Protein AF-A0A0M9EAW8-F1 (afdb_monomer)

Nearest PDB structures (foldseek):
  5t9t-assembly1_B  TM=3.823E-01  e=5.364E-08  Mus musculus
  5erp-assembly1_A  TM=3.353E-01  e=6.288E-08  Homo sapiens
  7a7d-assembly1_d  TM=3.728E-01  e=2.364E-07  Homo sapiens
  5szn-assembly1_A  TM=3.852E-01  e=3.004E-06  Mus musculus
  3pxj-assembly4_D  TM=3.719E-01  e=3.256E-05  Drosophila melanogaster

Foldseek 3Di:
DDKDKDKPDCQQWNPVQWDWDDDPNDIDIDTDTDPQDWAKMKMKMWDADPVRDIDIDIDMDGGDGDFDAKDKAAFEAEEDAAPDKDDWGKIAIDGSPADQPRKDKAKDKPDCQQWPRVQWDWDGDPRMITIMGHTDHQDWDKIKMKMWIAGPVGHIDIDIHMYGYDYDFDWKDKDDFDDFDDDAQDKGDWGKMFIDGSPAQDKDKAKDKPDCQQFNRVQWDWDDDGGIITIMTGTDHPDDDDIDMDMDMGGPVD

Mean predicted aligned error: 8.06 Å

Sequence (254 aa):
LSIAITTSDASLISVGNITYTCSANTIYLSLTPSSNQSGYLSITVSVTDTGEQTSETSFGITVNSINDLPQIGSISNQTIDEDTVSDAINFTVTDVETAGCSHGVTFASSDITLIPVESISYTCSSGIFYLSFTPSLNQSGITTITVTVSDDGLLTATSSFTLTITDTPDAPVISSIENQSTLVNTTTSAINLTVTDVDADDLTLTAFSSDTDIVAIENISFSGTTANRTLTITPSTSVIGSLSITVIVSDSSG

Structure (mmCIF, N/CA/C/O backbone):
data_AF-A0A0M9EAW8-F1
#
_entry.id   AF-A0A0M9EAW8-F1
#
loop_
_atom_site.group_PDB
_atom_site.id
_atom_site.type_symbol
_atom_site.label_atom_id
_atom_site.label_alt_id
_atom_site.label_comp_id
_atom_site.label_asym_id
_atom_site.label_entity_id
_atom_site.label_seq_id
_atom_site.pdbx_PDB_ins_code
_atom_site.Cartn_x
_atom_site.Cartn_y
_atom_site.Cartn_z
_atom_site.occupancy
_atom_site.B_iso_or_equiv
_atom_site.auth_seq_id
_atom_site.auth_comp_id
_atom_site.auth_asym_id
_atom_site.auth_atom_id
_atom_site.pdbx_PDB_model_num
ATOM 1 N N . LEU A 1 1 ? -43.697 -5.318 55.845 1.00 83.56 1 LEU A N 1
ATOM 2 C CA . LEU A 1 1 ? -43.057 -4.424 54.865 1.00 83.56 1 LEU A CA 1
ATOM 3 C C . LEU A 1 1 ? -42.708 -5.255 53.648 1.00 83.56 1 LEU A C 1
ATOM 5 O O . LEU A 1 1 ? -41.966 -6.219 53.802 1.00 83.56 1 LEU A O 1
ATOM 9 N N . SER A 1 2 ? -43.271 -4.935 52.491 1.00 90.19 2 SER A N 1
ATOM 10 C CA . SER A 1 2 ? -42.768 -5.433 51.207 1.00 90.19 2 SER A CA 1
ATOM 11 C C . SER A 1 2 ? -41.879 -4.369 50.572 1.00 90.19 2 SER A C 1
ATOM 13 O O . SER A 1 2 ? -42.116 -3.177 50.759 1.00 90.19 2 SER A O 1
ATOM 15 N N . ILE A 1 3 ? -40.848 -4.809 49.853 1.00 93.31 3 ILE A N 1
ATOM 16 C CA . ILE A 1 3 ? -39.943 -3.943 49.095 1.00 93.31 3 ILE A CA 1
ATOM 17 C C . ILE A 1 3 ? -40.123 -4.292 47.621 1.00 93.31 3 ILE A C 1
ATOM 19 O O . ILE A 1 3 ? -40.069 -5.467 47.259 1.00 93.31 3 ILE A O 1
ATOM 23 N N . ALA A 1 4 ? -40.330 -3.279 46.790 1.00 94.81 4 ALA A N 1
ATOM 24 C CA . ALA A 1 4 ? -40.323 -3.395 45.340 1.00 94.81 4 ALA A CA 1
ATOM 25 C C . ALA A 1 4 ? -39.223 -2.492 44.778 1.00 94.81 4 ALA A C 1
ATOM 27 O O . ALA A 1 4 ? -39.075 -1.349 45.212 1.00 94.81 4 ALA A O 1
ATOM 28 N N . ILE A 1 5 ? -38.442 -3.010 43.830 1.00 96.62 5 ILE A N 1
ATOM 29 C CA . ILE A 1 5 ? -37.382 -2.255 43.162 1.00 96.62 5 ILE A CA 1
ATOM 30 C C . ILE A 1 5 ? -37.612 -2.326 41.661 1.00 96.62 5 ILE A C 1
ATOM 32 O O . ILE A 1 5 ? -37.794 -3.411 41.106 1.00 96.62 5 ILE A O 1
ATOM 36 N N . THR A 1 6 ? -37.589 -1.170 41.009 1.00 96.75 6 THR A N 1
ATOM 37 C CA . THR A 1 6 ? -37.706 -1.052 39.556 1.00 96.75 6 THR A CA 1
ATOM 38 C C . THR A 1 6 ? -36.534 -0.266 38.988 1.00 96.75 6 THR A C 1
ATOM 40 O O . THR A 1 6 ? -35.933 0.567 39.663 1.00 96.75 6 THR A O 1
ATOM 43 N N . THR A 1 7 ? -36.235 -0.523 37.722 1.00 98.00 7 THR A N 1
ATOM 44 C CA . THR A 1 7 ? -35.208 0.160 36.930 1.00 98.00 7 THR A CA 1
ATOM 45 C C . THR A 1 7 ? -35.882 0.874 35.763 1.00 98.00 7 THR A C 1
ATOM 47 O O . THR A 1 7 ? -36.835 0.337 35.192 1.00 98.00 7 THR A O 1
ATOM 50 N N . SER A 1 8 ? -35.407 2.064 35.396 1.00 97.94 8 SER A N 1
ATOM 51 C CA . SER A 1 8 ? -35.859 2.736 34.169 1.00 97.94 8 SER A CA 1
ATOM 52 C C . SER A 1 8 ? -35.266 2.127 32.898 1.00 97.94 8 SER A C 1
ATOM 54 O O . SER A 1 8 ? -35.797 2.368 31.819 1.00 97.94 8 SER A O 1
ATOM 56 N N . ASP A 1 9 ? -34.182 1.354 33.016 1.00 97.44 9 ASP A N 1
ATOM 57 C CA . ASP A 1 9 ? -33.532 0.674 31.897 1.00 97.44 9 ASP A CA 1
ATOM 58 C C . ASP A 1 9 ? -33.063 -0.725 32.317 1.00 97.44 9 ASP A C 1
ATOM 60 O O . ASP A 1 9 ? -32.033 -0.910 32.973 1.00 97.44 9 ASP A O 1
ATOM 64 N N . ALA A 1 10 ? -33.855 -1.728 31.937 1.00 96.12 10 ALA A N 1
ATOM 65 C CA . ALA A 1 10 ? -33.561 -3.124 32.228 1.00 96.12 10 ALA A CA 1
ATOM 66 C C . ALA A 1 10 ? -32.460 -3.714 31.332 1.00 96.12 10 ALA A C 1
ATOM 68 O O . ALA A 1 10 ? -31.963 -4.796 31.649 1.00 96.12 10 ALA A O 1
ATOM 69 N N . SER A 1 11 ? -32.083 -3.036 30.240 1.00 94.94 11 SER A N 1
ATOM 70 C CA . SER A 1 11 ? -30.949 -3.452 29.410 1.00 94.94 11 SER A CA 1
ATOM 71 C C . SER A 1 11 ? -29.625 -3.141 30.111 1.00 94.94 11 SER A C 1
ATOM 73 O O . SER A 1 11 ? -28.750 -4.005 30.140 1.00 94.94 11 SER A O 1
ATOM 75 N N . LEU A 1 12 ? -29.530 -1.994 30.797 1.00 95.25 12 LEU A N 1
ATOM 76 C CA . LEU A 1 12 ? -28.342 -1.580 31.547 1.00 95.25 12 LEU A CA 1
ATOM 77 C C . LEU A 1 12 ? -28.227 -2.281 32.914 1.00 95.25 12 LEU A C 1
ATOM 79 O O . LEU A 1 12 ? -27.198 -2.887 33.202 1.00 95.25 12 LEU A O 1
ATOM 83 N N . ILE A 1 13 ? -29.277 -2.263 33.745 1.00 97.06 13 ILE A N 1
ATOM 84 C CA . ILE A 1 13 ? -29.367 -3.077 34.975 1.00 97.06 13 ILE A CA 1
ATOM 85 C C . ILE A 1 13 ? -30.755 -3.702 35.026 1.00 97.06 13 ILE A C 1
ATOM 87 O O . ILE A 1 13 ? -31.733 -3.020 35.326 1.00 97.06 13 ILE A O 1
ATOM 91 N N . SER A 1 14 ? -30.852 -5.007 34.773 1.00 96.62 14 SER A N 1
ATOM 92 C CA . SER A 1 14 ? -32.117 -5.732 34.923 1.00 96.62 14 SER A CA 1
ATOM 93 C C . SER A 1 14 ? -32.530 -5.834 36.396 1.00 96.62 14 SER A C 1
ATOM 95 O O . SER A 1 14 ? -31.679 -5.889 37.282 1.00 96.62 14 SER A O 1
ATOM 97 N N . VAL A 1 15 ? -33.835 -5.937 36.679 1.00 95.25 15 VAL A N 1
ATOM 98 C CA . VAL A 1 15 ? -34.338 -6.109 38.061 1.00 95.25 15 VAL A CA 1
ATOM 99 C C . VAL A 1 15 ? -33.743 -7.356 38.734 1.00 95.25 15 VAL A C 1
ATOM 101 O O . VAL A 1 15 ? -33.486 -7.338 39.933 1.00 95.25 15 VAL A O 1
ATOM 104 N N . GLY A 1 16 ? -33.457 -8.418 37.971 1.00 94.69 16 GLY A N 1
ATOM 105 C CA . GLY A 1 16 ? -32.820 -9.636 38.485 1.00 94.69 16 GLY A CA 1
ATOM 106 C C . GLY A 1 16 ? -31.362 -9.451 38.921 1.00 94.69 16 GLY A C 1
ATOM 107 O O . GLY A 1 16 ? -30.874 -10.219 39.746 1.00 94.69 16 GLY A O 1
ATOM 108 N N . ASN A 1 17 ? -30.686 -8.410 38.427 1.00 96.19 17 ASN A N 1
ATOM 109 C CA . ASN A 1 17 ? -29.325 -8.052 38.832 1.00 96.19 17 ASN A CA 1
ATOM 110 C C . ASN A 1 17 ? -29.290 -7.098 40.036 1.00 96.19 17 ASN A C 1
ATOM 112 O O . ASN A 1 17 ? -28.219 -6.611 40.414 1.00 96.19 17 ASN A O 1
ATOM 116 N N . ILE A 1 18 ? -30.454 -6.809 40.622 1.00 96.81 18 ILE A N 1
ATOM 117 C CA . ILE A 1 18 ? -30.583 -6.010 41.832 1.00 96.81 18 ILE A CA 1
ATOM 118 C C . ILE A 1 18 ? -30.864 -6.953 42.991 1.00 96.81 18 ILE A C 1
ATOM 120 O O . ILE A 1 18 ? -31.908 -7.600 43.056 1.00 96.81 18 ILE A O 1
ATOM 124 N N . THR A 1 19 ? -29.941 -7.004 43.942 1.00 95.81 19 THR A N 1
ATOM 125 C CA . THR A 1 19 ? -30.146 -7.716 45.204 1.00 95.81 19 THR A CA 1
ATOM 126 C C . THR A 1 19 ? -30.184 -6.722 46.350 1.00 95.81 19 THR A C 1
ATOM 128 O O . THR A 1 19 ? -29.608 -5.633 46.274 1.00 95.81 19 THR A O 1
ATOM 131 N N . TYR A 1 20 ? -30.889 -7.078 47.420 1.00 95.19 20 TYR A N 1
ATOM 132 C CA . TYR A 1 20 ? -30.949 -6.240 48.603 1.00 95.19 20 TYR A CA 1
ATOM 133 C C . TYR A 1 20 ? -30.918 -7.055 49.890 1.00 95.19 20 TYR A C 1
ATOM 135 O O . TYR A 1 20 ? -31.372 -8.198 49.945 1.00 95.19 20 TYR A O 1
ATOM 143 N N . THR A 1 21 ? -30.399 -6.437 50.946 1.00 94.94 21 THR A N 1
ATOM 144 C CA . THR A 1 21 ? -30.497 -6.940 52.319 1.00 94.94 21 THR A CA 1
ATOM 145 C C . THR A 1 21 ? -31.006 -5.834 53.232 1.00 94.94 21 THR A C 1
ATOM 147 O O . THR A 1 21 ? -30.865 -4.648 52.932 1.00 94.94 21 THR A O 1
ATOM 150 N N . CYS A 1 22 ? -31.622 -6.213 54.348 1.00 92.44 22 CYS A N 1
ATOM 151 C CA . CYS A 1 22 ? -32.119 -5.264 55.336 1.00 92.44 22 CYS A CA 1
ATOM 152 C C . CYS A 1 22 ? -31.433 -5.517 56.675 1.00 92.44 22 CYS A C 1
ATOM 154 O O . CYS A 1 22 ? -31.455 -6.638 57.179 1.00 92.44 22 CYS A O 1
ATOM 156 N N . SER A 1 23 ? -30.853 -4.475 57.268 1.00 93.38 23 SER A N 1
ATOM 157 C CA . SER A 1 23 ? -30.281 -4.537 58.614 1.00 93.38 23 SER A CA 1
ATOM 158 C C . SER A 1 23 ? -30.491 -3.209 59.329 1.00 93.38 23 SER A C 1
ATOM 160 O O . SER A 1 23 ? -30.270 -2.155 58.741 1.00 93.38 23 SER A O 1
ATOM 162 N N . ALA A 1 24 ? -30.958 -3.260 60.582 1.00 88.62 24 ALA A N 1
ATOM 163 C CA . ALA A 1 24 ? -31.186 -2.088 61.435 1.00 88.62 24 ALA A CA 1
ATOM 164 C C . ALA A 1 24 ? -31.915 -0.922 60.722 1.00 88.62 24 ALA A C 1
ATOM 166 O O . ALA A 1 24 ? -31.434 0.207 60.708 1.00 88.62 24 ALA A O 1
ATOM 167 N N . ASN A 1 25 ? -33.071 -1.203 60.103 1.00 86.38 25 ASN A N 1
ATOM 168 C CA . ASN A 1 25 ? -33.878 -0.240 59.330 1.00 86.38 25 ASN A CA 1
ATOM 169 C C . ASN A 1 25 ? -33.176 0.383 58.102 1.00 86.38 25 ASN A C 1
ATOM 171 O O . ASN A 1 25 ? -33.662 1.370 57.559 1.00 86.38 25 ASN A O 1
ATOM 175 N N . THR A 1 26 ? -32.066 -0.197 57.638 1.00 90.56 26 THR A N 1
ATOM 176 C CA . THR A 1 26 ? -31.338 0.223 56.431 1.00 90.56 26 THR A CA 1
ATOM 177 C C . THR A 1 26 ? -31.472 -0.840 55.344 1.00 90.56 26 THR A C 1
ATOM 179 O O . THR A 1 26 ? -31.338 -2.034 55.625 1.00 90.56 26 THR A O 1
ATOM 182 N N . ILE A 1 27 ? -31.731 -0.414 54.104 1.00 91.75 27 ILE A N 1
ATOM 183 C CA . ILE A 1 27 ? -31.709 -1.275 52.915 1.00 91.75 27 ILE A CA 1
ATOM 184 C C . ILE A 1 27 ? -30.338 -1.123 52.253 1.00 91.75 27 ILE A C 1
ATOM 186 O O . ILE A 1 27 ? -29.953 -0.021 51.873 1.00 91.75 27 ILE A O 1
ATOM 190 N N . TYR A 1 28 ? -29.615 -2.228 52.100 1.00 93.81 28 TYR A N 1
ATOM 191 C CA . TYR A 1 28 ? -28.362 -2.287 51.351 1.00 93.81 28 TYR A CA 1
ATOM 192 C C . TYR A 1 28 ? -28.650 -2.870 49.977 1.00 93.81 28 TYR A C 1
ATOM 194 O O . TYR A 1 28 ? -29.140 -3.995 49.892 1.00 93.81 28 TYR A O 1
ATOM 202 N N . LEU A 1 29 ? -28.346 -2.116 48.923 1.00 95.19 29 LEU A N 1
ATOM 203 C CA . LEU A 1 29 ? -28.508 -2.544 47.537 1.00 95.19 29 LEU A CA 1
ATOM 204 C C . LEU A 1 29 ? -27.167 -3.011 46.972 1.00 95.19 29 LEU A C 1
ATOM 206 O O . LEU A 1 29 ? -26.141 -2.366 47.184 1.00 95.19 29 LEU A O 1
ATOM 210 N N . SER A 1 30 ? -27.189 -4.100 46.216 1.00 95.81 30 SER A N 1
ATOM 211 C CA . SER A 1 30 ? -26.096 -4.512 45.340 1.00 95.81 30 SER A CA 1
ATOM 212 C C . SER A 1 30 ? -26.639 -4.615 43.919 1.00 95.81 30 SER A C 1
ATOM 214 O O . SER A 1 30 ? -27.680 -5.225 43.677 1.00 95.81 30 SER A O 1
ATOM 216 N N . LEU A 1 31 ? -25.956 -3.938 43.000 1.00 96.06 31 LEU A N 1
ATOM 217 C CA . LEU A 1 31 ? -26.413 -3.648 41.648 1.00 96.06 31 LEU A CA 1
ATOM 218 C C . LEU A 1 31 ? -25.319 -4.098 40.683 1.00 96.06 31 LEU A C 1
ATOM 220 O O . LEU A 1 31 ? -24.181 -3.648 40.810 1.00 96.06 31 LEU A O 1
ATOM 224 N N . THR A 1 32 ? -25.653 -4.975 39.738 1.00 95.31 32 THR A N 1
ATOM 225 C CA . THR A 1 32 ? -24.694 -5.470 38.736 1.00 95.31 32 THR A CA 1
ATOM 226 C C . THR A 1 32 ? -25.144 -5.057 37.331 1.00 95.31 32 THR A C 1
ATOM 228 O O . THR A 1 32 ? -26.173 -5.552 36.861 1.00 95.31 32 THR A O 1
ATOM 231 N N . PRO A 1 33 ? -24.418 -4.155 36.643 1.00 94.19 33 PRO A N 1
ATOM 232 C CA . PRO A 1 33 ? -24.670 -3.856 35.236 1.00 94.19 33 PRO A CA 1
ATOM 233 C C . PRO A 1 33 ? -24.621 -5.101 34.356 1.00 94.19 33 PRO A C 1
ATOM 235 O O . PRO A 1 33 ? -23.858 -6.034 34.609 1.00 94.19 33 PRO A O 1
ATOM 238 N N . SER A 1 34 ? -25.452 -5.115 33.321 1.00 92.19 34 SER A N 1
ATOM 239 C CA . SER A 1 34 ? -25.346 -6.076 32.228 1.00 92.19 34 SER A CA 1
ATOM 240 C C . SER A 1 34 ? -23.998 -5.911 31.515 1.00 92.19 34 SER A C 1
ATOM 242 O O . SER A 1 34 ? -23.445 -4.814 31.457 1.00 92.19 34 SER A O 1
ATOM 244 N N . SER A 1 35 ? -23.463 -7.002 30.960 1.00 87.94 35 SER A N 1
ATOM 245 C CA . SER A 1 35 ? -22.179 -6.973 30.246 1.00 87.94 35 SER A CA 1
ATOM 246 C C . SER A 1 35 ? -22.212 -5.998 29.068 1.00 87.94 35 SER A C 1
ATOM 248 O O . SER A 1 35 ? -23.180 -6.000 28.308 1.00 87.94 35 SER A O 1
ATOM 250 N N . ASN A 1 36 ? -21.135 -5.227 28.898 1.00 80.69 36 ASN A N 1
ATOM 251 C CA . ASN A 1 36 ? -20.928 -4.270 27.801 1.00 80.69 36 ASN A CA 1
ATOM 252 C C . ASN A 1 36 ? -22.064 -3.244 27.671 1.00 80.69 36 ASN A C 1
ATOM 254 O O . ASN A 1 36 ? -22.449 -2.855 26.572 1.00 80.69 36 ASN A O 1
ATOM 258 N N . GLN A 1 37 ? -22.639 -2.838 28.802 1.00 88.44 37 GLN A N 1
ATOM 259 C CA . GLN A 1 37 ? -23.637 -1.781 28.852 1.00 88.44 37 GLN A CA 1
ATOM 260 C C . GLN A 1 37 ? -23.087 -0.601 29.646 1.00 88.44 37 GLN A C 1
ATOM 262 O O . GLN A 1 37 ? -22.516 -0.760 30.725 1.00 88.44 37 GLN A O 1
ATOM 267 N N . SER A 1 38 ? -23.284 0.594 29.105 1.00 92.00 38 SER A N 1
ATOM 268 C CA . SER A 1 38 ? -22.951 1.864 29.741 1.00 92.00 38 SER A CA 1
ATOM 269 C C . SER A 1 38 ? -24.095 2.850 29.526 1.00 92.00 38 SER A C 1
ATOM 271 O O . SER A 1 38 ? -24.942 2.657 28.654 1.00 92.00 38 SER A O 1
ATOM 273 N N . GLY A 1 39 ? -24.163 3.888 30.351 1.00 93.69 39 GLY A N 1
ATOM 274 C CA . GLY A 1 39 ? -25.207 4.900 30.265 1.00 93.69 39 GLY A CA 1
ATOM 275 C C . GLY A 1 39 ? -25.748 5.310 31.624 1.00 93.69 39 GLY A C 1
ATOM 276 O O . GLY A 1 39 ? -25.143 5.064 32.668 1.00 93.69 39 GLY A O 1
ATOM 277 N N . TYR A 1 40 ? -26.900 5.968 31.603 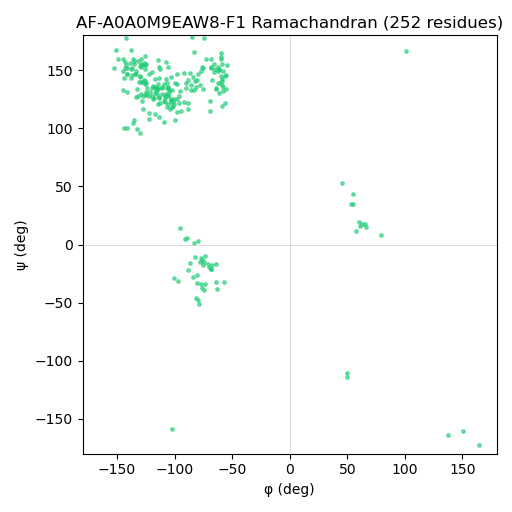1.00 96.31 40 TYR A N 1
ATOM 278 C CA . TYR A 1 40 ? -27.571 6.462 32.796 1.00 96.31 40 TYR A CA 1
ATOM 279 C C . TYR A 1 40 ? -28.919 5.770 32.978 1.00 96.31 40 TYR A C 1
ATOM 281 O O . TYR A 1 40 ? -29.702 5.674 32.035 1.00 96.31 40 TYR A O 1
ATOM 289 N N . LEU A 1 41 ? -29.222 5.361 34.207 1.00 97.62 41 LEU A N 1
ATOM 290 C CA . LEU A 1 41 ? -30.547 4.883 34.592 1.00 97.62 41 LEU A CA 1
ATOM 291 C C . LEU A 1 41 ? -30.954 5.426 35.956 1.00 97.62 41 LEU A C 1
ATOM 293 O O . LEU A 1 41 ? -30.136 5.934 36.722 1.00 97.62 41 LEU A O 1
ATOM 297 N N . SER A 1 42 ? -32.231 5.267 36.280 1.00 97.81 42 SER A N 1
ATOM 298 C CA . SER A 1 42 ? -32.766 5.508 37.616 1.00 97.81 42 SER A CA 1
ATOM 299 C C . SER A 1 42 ? -33.265 4.206 38.241 1.00 97.81 42 SER A C 1
ATOM 301 O O . SER A 1 42 ? -33.888 3.380 37.568 1.00 97.81 42 SER A O 1
ATOM 303 N N . ILE A 1 43 ? -32.977 4.029 39.531 1.00 98.00 43 ILE A N 1
ATOM 304 C CA . ILE A 1 43 ? -33.531 2.957 40.362 1.00 98.00 43 ILE A CA 1
ATOM 305 C C . ILE A 1 43 ? -34.569 3.567 41.291 1.00 98.00 43 ILE A C 1
ATOM 307 O O . ILE A 1 43 ? -34.257 4.517 42.011 1.00 98.00 43 ILE A O 1
ATOM 311 N N . THR A 1 44 ? -35.771 2.992 41.306 1.00 97.75 44 THR A N 1
ATOM 312 C CA . THR A 1 44 ? -36.840 3.351 42.245 1.00 97.75 44 THR A CA 1
ATOM 313 C C . THR A 1 44 ? -37.009 2.233 43.260 1.00 97.75 44 THR A C 1
ATOM 315 O O . THR A 1 44 ? -37.168 1.070 42.889 1.00 97.75 44 THR A O 1
ATOM 318 N N . VAL A 1 45 ? -36.986 2.586 44.543 1.00 96.75 45 VAL A N 1
ATOM 319 C CA . VAL A 1 45 ? -37.238 1.676 45.663 1.00 96.75 45 VAL A CA 1
ATOM 320 C C . VAL A 1 45 ? -38.537 2.101 46.330 1.00 96.75 45 VAL A C 1
ATOM 322 O O . VAL A 1 45 ? -38.640 3.232 46.803 1.00 96.75 45 VAL A O 1
ATOM 325 N N . SER A 1 46 ? -39.508 1.194 46.387 1.00 95.50 46 SER A N 1
ATOM 326 C CA . SER A 1 46 ? -40.794 1.387 47.054 1.00 95.50 46 SER A CA 1
ATOM 327 C C . SER A 1 46 ? -40.917 0.438 48.244 1.00 95.50 46 SER A C 1
ATOM 329 O O . SER A 1 46 ? -40.599 -0.751 48.145 1.00 95.50 46 SER A O 1
ATOM 331 N N . VAL A 1 47 ? -41.359 0.967 49.382 1.00 94.31 47 VAL A N 1
ATOM 332 C CA . VAL A 1 47 ? -41.644 0.208 50.601 1.00 94.31 47 VAL A CA 1
ATOM 333 C C . VAL A 1 47 ? -43.125 0.318 50.932 1.00 94.31 47 VAL A C 1
ATOM 335 O O . VAL A 1 47 ? -43.666 1.420 50.985 1.00 94.31 47 VAL A O 1
ATOM 338 N N . THR A 1 48 ? -43.780 -0.816 51.179 1.00 95.25 48 THR A N 1
ATOM 339 C CA . THR A 1 48 ? -45.207 -0.874 51.530 1.00 95.25 48 THR A CA 1
ATOM 340 C C . THR A 1 48 ? -45.382 -1.469 52.916 1.00 95.25 48 THR A C 1
ATOM 342 O O . THR A 1 48 ? -44.863 -2.557 53.200 1.00 95.25 48 THR A O 1
ATOM 345 N N . ASP A 1 49 ? -46.081 -0.764 53.803 1.00 93.69 49 ASP A N 1
ATOM 346 C CA . ASP A 1 49 ? -46.393 -1.262 55.142 1.00 93.69 49 ASP A CA 1
ATOM 347 C C . ASP A 1 49 ? -47.501 -2.340 55.123 1.00 93.69 49 ASP A C 1
ATOM 349 O O . ASP A 1 49 ? -48.027 -2.720 54.079 1.00 93.69 49 ASP A O 1
ATOM 353 N N . THR A 1 50 ? -47.834 -2.904 56.287 1.00 92.44 50 THR A N 1
ATOM 354 C CA . THR A 1 50 ? -48.903 -3.919 56.395 1.00 92.44 50 THR A CA 1
ATOM 355 C C . THR A 1 50 ? -50.312 -3.339 56.257 1.00 92.44 50 THR A C 1
ATOM 357 O O . THR A 1 50 ? -51.266 -4.106 56.191 1.00 92.44 50 THR A O 1
ATOM 360 N N . GLY A 1 51 ? -50.446 -2.011 56.271 1.00 93.56 51 GLY A N 1
ATOM 361 C CA . GLY A 1 51 ? -51.680 -1.281 55.995 1.00 93.56 51 GLY A CA 1
ATOM 362 C C . GLY A 1 51 ? -51.780 -0.814 54.541 1.00 93.56 51 GLY A C 1
ATOM 363 O O . GLY A 1 51 ? -52.621 0.030 54.254 1.00 93.56 51 GLY A O 1
ATOM 364 N N . GLU A 1 52 ? -50.931 -1.343 53.653 1.00 90.88 52 GLU A N 1
ATOM 365 C CA . GLU A 1 52 ? -50.891 -1.047 52.215 1.00 90.88 52 GLU A CA 1
ATOM 366 C C . GLU A 1 52 ? -50.494 0.398 51.858 1.00 90.88 52 GLU A C 1
ATOM 368 O O . GLU A 1 52 ? -50.681 0.835 50.723 1.00 90.88 52 GLU A O 1
ATOM 373 N N . GLN A 1 53 ? -49.883 1.147 52.782 1.00 95.38 53 GLN A N 1
ATOM 374 C CA . GLN A 1 53 ? -49.341 2.474 52.480 1.00 95.38 53 GLN A CA 1
ATOM 375 C C . GLN A 1 53 ? -47.926 2.364 51.918 1.00 95.38 53 GLN A C 1
ATOM 377 O O . GLN A 1 53 ? -47.071 1.676 52.481 1.00 95.38 53 GLN A O 1
ATOM 382 N N . THR A 1 54 ? -47.671 3.075 50.822 1.00 95.31 54 THR A N 1
ATOM 383 C CA . THR A 1 54 ? -46.398 3.057 50.093 1.00 95.31 54 THR A CA 1
ATOM 384 C C . THR A 1 54 ? -45.607 4.344 50.297 1.00 95.31 54 THR A C 1
ATOM 386 O O . THR A 1 54 ? -46.171 5.437 50.270 1.00 95.31 54 THR A O 1
ATOM 389 N N . SER A 1 55 ? -44.289 4.222 50.407 1.00 96.00 55 SER A N 1
ATOM 390 C CA . SER A 1 55 ? -43.342 5.330 50.259 1.00 96.00 55 SER A CA 1
ATOM 391 C C . SER A 1 55 ? -42.259 4.921 49.271 1.00 96.00 55 SER A C 1
ATOM 393 O O . SER A 1 55 ? -41.814 3.773 49.296 1.00 96.00 55 SER A O 1
ATOM 395 N N . GLU A 1 56 ? -41.832 5.834 48.406 1.00 96.50 56 GLU A N 1
ATOM 396 C CA . GLU A 1 56 ? -40.837 5.546 47.376 1.00 96.50 56 GLU A CA 1
ATOM 397 C C . GLU A 1 56 ? -39.767 6.629 47.273 1.00 96.50 56 GLU A C 1
ATOM 399 O O . GLU A 1 56 ? -39.968 7.790 47.636 1.00 96.50 56 GLU A O 1
ATOM 404 N N . THR A 1 57 ? -38.602 6.230 46.776 1.00 96.88 57 THR A N 1
ATOM 405 C CA . THR A 1 57 ? -37.507 7.133 46.430 1.00 96.88 57 THR A CA 1
ATOM 406 C C . THR A 1 57 ? -36.808 6.635 45.174 1.00 96.88 57 THR A C 1
ATOM 408 O O . THR A 1 57 ? -36.792 5.432 44.904 1.00 96.88 57 THR A O 1
ATOM 411 N N . SER A 1 58 ? -36.215 7.553 44.417 1.00 97.12 58 SER A N 1
ATOM 412 C CA . SER A 1 58 ? -35.454 7.235 43.214 1.00 97.12 58 SER A CA 1
ATOM 413 C C . SER A 1 58 ? -34.094 7.914 43.228 1.00 97.12 58 SER A C 1
ATOM 415 O O . SER A 1 58 ? -33.977 9.065 43.652 1.00 97.12 58 SER A O 1
ATOM 417 N N . PHE A 1 59 ? -33.082 7.235 42.702 1.00 97.25 59 PHE A N 1
ATOM 418 C CA . PHE A 1 59 ? -31.743 7.790 42.524 1.00 97.25 59 PHE A CA 1
ATOM 419 C C . PHE A 1 59 ? -31.163 7.383 41.166 1.00 97.25 59 PHE A C 1
ATOM 421 O O . PHE A 1 59 ? -31.516 6.343 40.609 1.00 97.25 59 PHE A O 1
ATOM 428 N N . GLY A 1 60 ? -30.292 8.236 40.626 1.00 97.00 60 GLY A N 1
ATOM 429 C CA . GLY A 1 60 ? -29.618 8.009 39.351 1.00 97.00 60 GLY A CA 1
ATOM 430 C C . GLY A 1 60 ? -28.337 7.193 39.504 1.00 97.00 60 GLY A C 1
ATOM 431 O O . GLY A 1 60 ? -27.625 7.331 40.499 1.00 97.00 60 GLY A O 1
ATOM 432 N N . ILE A 1 61 ? -28.029 6.388 38.494 1.00 96.44 61 ILE A N 1
ATOM 433 C CA . ILE A 1 61 ? -26.789 5.628 38.356 1.00 96.44 61 ILE A CA 1
ATOM 434 C C . ILE A 1 61 ? -26.224 5.908 36.972 1.00 96.44 61 ILE A C 1
ATOM 436 O O . ILE A 1 61 ? -26.925 5.739 35.978 1.00 96.44 61 ILE A O 1
ATOM 440 N N . THR A 1 62 ? -24.945 6.273 36.920 1.00 96.00 62 THR A N 1
ATOM 441 C CA . THR A 1 62 ? -24.172 6.312 35.678 1.00 96.00 62 THR A CA 1
ATOM 442 C C . THR A 1 62 ? -23.215 5.129 35.661 1.00 96.00 62 THR A C 1
ATOM 444 O O . THR A 1 62 ? -22.378 4.992 36.554 1.00 96.00 62 THR A O 1
ATOM 447 N N . VAL A 1 63 ? -23.338 4.280 34.648 1.00 93.62 63 VAL A N 1
ATOM 448 C CA . VAL A 1 63 ? -22.379 3.226 34.320 1.00 93.62 63 VAL A CA 1
ATOM 449 C C . VAL A 1 63 ? -21.482 3.774 33.216 1.00 93.62 63 VAL A C 1
ATOM 451 O O . VAL A 1 63 ? -21.958 4.066 32.123 1.00 93.62 63 VAL A O 1
ATOM 454 N N . ASN A 1 64 ? -20.198 3.959 33.502 1.00 89.56 64 ASN A N 1
ATOM 455 C CA . ASN A 1 64 ? -19.245 4.442 32.503 1.00 89.56 64 ASN A CA 1
ATOM 456 C C . ASN A 1 64 ? -18.796 3.279 31.610 1.00 89.56 64 ASN A C 1
ATOM 458 O O . ASN A 1 64 ? -18.598 2.173 32.117 1.00 89.56 64 ASN A O 1
ATOM 462 N N . SER A 1 65 ? -18.617 3.526 30.311 1.00 88.94 65 SER A N 1
ATOM 463 C CA . SER A 1 65 ? -17.945 2.571 29.429 1.00 88.94 65 SER A CA 1
ATOM 464 C C . SER A 1 65 ? -16.462 2.470 29.787 1.00 88.94 65 SER A C 1
ATOM 466 O O . SER A 1 65 ? -15.855 3.408 30.314 1.00 88.94 65 SER A O 1
ATOM 468 N N . ILE A 1 66 ? -15.889 1.305 29.508 1.00 89.56 66 ILE A N 1
ATOM 469 C CA . ILE A 1 66 ? -14.445 1.103 29.432 1.00 89.56 66 ILE A CA 1
ATOM 470 C C . ILE A 1 66 ? -14.165 0.935 27.946 1.00 89.56 66 ILE A C 1
ATOM 472 O O . ILE A 1 66 ? -14.865 0.167 27.306 1.00 89.56 66 ILE A O 1
ATOM 476 N N . ASN A 1 67 ? -13.199 1.678 27.417 1.00 92.19 67 ASN A N 1
ATOM 477 C CA . ASN A 1 67 ? -12.848 1.587 26.008 1.00 92.19 67 ASN A CA 1
ATOM 478 C C . ASN A 1 67 ? -12.188 0.232 25.721 1.00 92.19 67 ASN A C 1
ATOM 480 O O . ASN A 1 67 ? -11.185 -0.100 26.368 1.00 92.19 67 ASN A O 1
ATOM 484 N N . ASP A 1 68 ? -12.747 -0.525 24.784 1.00 92.88 68 ASP A N 1
ATOM 485 C CA . ASP A 1 68 ? -12.191 -1.790 24.319 1.00 92.88 68 ASP A CA 1
ATOM 486 C C . ASP A 1 68 ? -11.115 -1.566 23.240 1.00 92.88 68 ASP A C 1
ATOM 488 O O . ASP A 1 68 ? -10.914 -0.460 22.757 1.00 92.88 68 ASP A O 1
ATOM 492 N N . LEU A 1 69 ? -10.327 -2.602 22.937 1.00 95.12 69 LEU A N 1
ATOM 493 C CA . LEU A 1 69 ? -9.351 -2.547 21.844 1.00 95.12 69 LEU A CA 1
ATOM 494 C C . LEU A 1 69 ? -10.053 -2.827 20.509 1.00 95.12 69 LEU A C 1
ATOM 496 O O . LEU A 1 69 ? -10.800 -3.812 20.438 1.00 95.12 69 LEU A O 1
ATOM 500 N N . PRO A 1 70 ? -9.691 -2.124 19.418 1.00 97.56 70 PRO A N 1
ATOM 5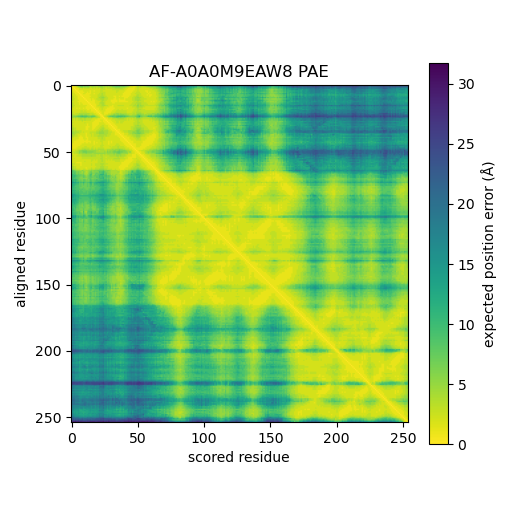01 C CA . PRO A 1 70 ? -10.154 -2.510 18.098 1.00 97.56 70 PRO A CA 1
ATOM 502 C C . PRO A 1 70 ? -9.584 -3.882 17.718 1.00 97.56 70 PRO A C 1
ATOM 504 O O . PRO A 1 70 ? -8.477 -4.262 18.104 1.00 97.56 70 PRO A O 1
ATOM 507 N N . GLN A 1 71 ? -10.315 -4.630 16.899 1.00 96.94 71 GLN A N 1
ATOM 508 C CA . GLN A 1 71 ? -9.892 -5.923 16.373 1.00 96.94 71 GLN A CA 1
ATOM 509 C C . GLN A 1 71 ? -9.813 -5.871 14.846 1.00 96.94 71 GLN A C 1
ATOM 511 O O . GLN A 1 71 ? -10.789 -5.552 14.170 1.00 96.94 71 GLN A O 1
ATOM 516 N N . ILE A 1 72 ? -8.649 -6.231 14.300 1.00 97.75 72 ILE A N 1
ATOM 517 C CA . ILE A 1 72 ? -8.396 -6.276 12.855 1.00 97.75 72 ILE A CA 1
ATOM 518 C C . ILE A 1 72 ? -8.626 -7.707 12.350 1.00 97.75 72 ILE A C 1
ATOM 520 O O . ILE A 1 72 ? -8.135 -8.673 12.939 1.00 97.75 72 ILE A O 1
ATOM 524 N N . GLY A 1 73 ? -9.378 -7.853 11.258 1.00 95.88 73 GLY A N 1
ATOM 525 C CA . GLY A 1 73 ? -9.524 -9.123 10.544 1.00 95.88 73 GLY A CA 1
ATOM 526 C C . GLY A 1 73 ? -8.208 -9.572 9.897 1.00 95.88 73 GLY A C 1
ATOM 527 O O . GLY A 1 73 ? -7.341 -8.759 9.594 1.00 95.88 73 GLY A O 1
ATOM 528 N N . SER A 1 74 ? -8.041 -10.873 9.656 1.00 92.00 74 SER A N 1
ATOM 529 C CA . SER A 1 74 ? -6.821 -11.388 9.024 1.00 92.00 74 SER A CA 1
ATOM 530 C C . SER A 1 74 ? -6.626 -10.816 7.619 1.00 92.00 74 SER A C 1
ATOM 532 O O . SER A 1 74 ? -7.531 -10.912 6.789 1.00 92.00 74 SER A O 1
ATOM 534 N N . ILE A 1 75 ? -5.426 -10.313 7.335 1.00 96.62 75 ILE A N 1
ATOM 535 C CA . ILE A 1 75 ? -5.017 -9.863 6.001 1.00 96.62 75 ILE A CA 1
ATOM 536 C C . ILE A 1 75 ? -4.113 -10.941 5.407 1.00 96.62 75 ILE A C 1
ATOM 538 O O . ILE A 1 75 ? -3.120 -11.327 6.019 1.00 96.62 75 ILE A O 1
ATOM 542 N N . SER A 1 76 ? -4.482 -11.475 4.243 1.00 96.62 76 SER A N 1
ATOM 543 C CA . SER A 1 76 ? -3.674 -12.504 3.577 1.00 96.62 76 SER A CA 1
ATOM 544 C C . SER A 1 76 ? -2.441 -11.890 2.924 1.00 96.62 76 SER A C 1
ATOM 546 O O . SER A 1 76 ? -2.484 -10.740 2.488 1.00 96.62 76 SER A O 1
ATOM 548 N N . ASN A 1 77 ? -1.375 -12.680 2.796 1.00 97.88 77 ASN A N 1
ATOM 549 C CA . ASN A 1 77 ? -0.209 -12.298 2.000 1.00 97.88 77 ASN A CA 1
ATOM 550 C C . ASN A 1 77 ? -0.607 -12.017 0.547 1.00 97.88 77 ASN A C 1
ATOM 552 O O . ASN A 1 77 ? -1.550 -12.621 0.033 1.00 97.88 77 ASN A O 1
ATOM 556 N N . GLN A 1 78 ? 0.126 -11.111 -0.092 1.00 97.75 78 GLN A N 1
ATOM 557 C CA . GLN A 1 78 ? -0.176 -10.595 -1.424 1.00 97.75 78 GLN A CA 1
ATOM 558 C C . GLN A 1 78 ? 1.025 -10.759 -2.353 1.00 97.75 78 GLN A C 1
ATOM 560 O O . GLN A 1 78 ? 2.176 -10.720 -1.910 1.00 97.75 78 GLN A O 1
ATOM 565 N N . THR A 1 79 ? 0.744 -10.911 -3.642 1.00 97.31 79 THR A N 1
ATOM 566 C CA . THR A 1 79 ? 1.744 -10.890 -4.709 1.00 97.31 79 THR A CA 1
ATOM 567 C C . THR A 1 79 ? 1.229 -9.992 -5.819 1.00 97.31 79 THR A C 1
ATOM 569 O O . THR A 1 79 ? 0.090 -10.174 -6.247 1.00 97.31 79 THR A O 1
ATOM 572 N N . ILE A 1 80 ? 2.039 -9.022 -6.235 1.00 96.62 80 ILE A N 1
ATOM 573 C CA . ILE A 1 80 ? 1.752 -8.129 -7.360 1.00 96.62 80 ILE A CA 1
ATOM 574 C C . ILE A 1 80 ? 3.001 -7.998 -8.224 1.00 96.62 80 ILE A C 1
ATOM 576 O O . ILE A 1 80 ? 4.103 -8.199 -7.719 1.00 96.62 80 ILE A O 1
ATOM 580 N N . ASP A 1 81 ? 2.823 -7.621 -9.480 1.00 96.44 81 ASP A N 1
ATOM 581 C CA . ASP A 1 81 ? 3.933 -7.282 -10.364 1.00 96.44 81 ASP A CA 1
ATOM 582 C C . ASP A 1 81 ? 4.470 -5.883 -10.032 1.00 96.44 81 ASP A C 1
ATOM 584 O O . ASP A 1 81 ? 3.718 -5.010 -9.573 1.00 96.44 81 ASP A O 1
ATOM 588 N N . GLU A 1 82 ? 5.768 -5.664 -10.238 1.00 96.00 82 GLU A N 1
ATOM 589 C CA . GLU A 1 82 ? 6.342 -4.320 -10.187 1.00 96.00 82 GLU A CA 1
ATOM 590 C C . GLU A 1 82 ? 5.699 -3.396 -11.229 1.00 96.00 82 GLU A C 1
ATOM 592 O O . GLU A 1 82 ? 4.941 -3.826 -12.098 1.00 96.00 82 GLU A O 1
ATOM 597 N N . ASP A 1 83 ? 5.908 -2.090 -11.067 1.00 95.12 83 ASP A N 1
ATOM 598 C CA . ASP A 1 83 ? 5.394 -1.045 -11.967 1.00 95.12 83 ASP A CA 1
ATOM 599 C C . ASP A 1 83 ? 3.870 -1.006 -12.159 1.00 95.12 83 ASP A C 1
ATOM 601 O O . ASP A 1 83 ? 3.337 -0.253 -12.982 1.00 95.12 83 ASP A O 1
ATOM 605 N N . THR A 1 84 ? 3.136 -1.750 -11.330 1.00 93.56 84 THR A N 1
ATOM 606 C CA . THR A 1 84 ? 1.677 -1.772 -11.311 1.00 93.56 84 THR A CA 1
ATOM 607 C C . THR A 1 84 ? 1.122 -1.338 -9.960 1.00 93.56 84 THR A C 1
ATOM 609 O O . THR A 1 84 ? 1.710 -1.536 -8.897 1.00 93.56 84 THR A O 1
ATOM 612 N N . VAL A 1 85 ? -0.056 -0.715 -9.990 1.00 95.50 85 VAL A N 1
ATOM 613 C CA . VAL A 1 85 ? -0.832 -0.469 -8.771 1.00 95.50 85 VAL A CA 1
ATOM 614 C C . VAL A 1 85 ? -1.516 -1.770 -8.374 1.00 95.50 85 VAL A C 1
ATOM 616 O O . VAL A 1 85 ? -2.092 -2.447 -9.225 1.00 95.50 85 VAL A O 1
ATOM 619 N N . SER A 1 86 ? -1.501 -2.096 -7.082 1.00 96.06 86 SER A N 1
ATOM 620 C CA . SER A 1 86 ? -2.165 -3.298 -6.584 1.00 96.06 86 SER A CA 1
ATOM 621 C C . SER A 1 86 ? -3.678 -3.271 -6.814 1.00 96.06 86 SER A C 1
ATOM 623 O O . SER A 1 86 ? -4.327 -2.223 -6.734 1.00 96.06 86 SER A O 1
ATOM 625 N N . ASP A 1 87 ? -4.272 -4.456 -6.937 1.00 94.81 87 ASP A N 1
ATOM 626 C CA . ASP A 1 87 ? -5.704 -4.612 -6.699 1.00 94.81 87 ASP A CA 1
ATOM 627 C C . ASP A 1 87 ? -6.074 -4.202 -5.261 1.00 94.81 87 ASP A C 1
ATOM 629 O O . ASP A 1 87 ? -5.237 -4.147 -4.351 1.00 94.81 87 ASP A O 1
ATOM 633 N N . ALA A 1 88 ? -7.358 -3.906 -5.049 1.00 95.56 88 ALA A N 1
ATOM 634 C CA . ALA A 1 88 ? -7.868 -3.502 -3.746 1.00 95.56 88 ALA A CA 1
ATOM 635 C C . ALA A 1 88 ? -7.849 -4.673 -2.746 1.00 95.56 88 ALA A C 1
ATOM 637 O O . ALA A 1 88 ? -8.617 -5.633 -2.864 1.00 95.56 88 ALA A O 1
ATOM 638 N N . ILE A 1 89 ? -7.028 -4.553 -1.705 1.00 95.62 89 ILE A N 1
ATOM 639 C CA . ILE A 1 89 ? -6.898 -5.544 -0.633 1.00 95.62 89 ILE A CA 1
ATOM 640 C C . ILE A 1 89 ? -7.817 -5.149 0.509 1.00 95.62 89 ILE A C 1
ATOM 642 O O . ILE A 1 89 ? -7.641 -4.103 1.135 1.00 95.62 89 ILE A O 1
ATOM 646 N N . ASN A 1 90 ? -8.819 -5.981 0.779 1.00 96.06 90 ASN A N 1
ATOM 647 C CA . ASN A 1 90 ? -9.803 -5.674 1.803 1.00 96.06 90 ASN A CA 1
ATOM 648 C C . ASN A 1 90 ? -9.436 -6.239 3.179 1.00 96.06 90 ASN A C 1
ATOM 650 O O . ASN A 1 90 ? -8.839 -7.309 3.295 1.00 96.06 90 ASN A O 1
ATOM 654 N N . PHE A 1 91 ? -9.841 -5.518 4.221 1.00 97.00 91 PHE A N 1
ATOM 655 C CA . PHE A 1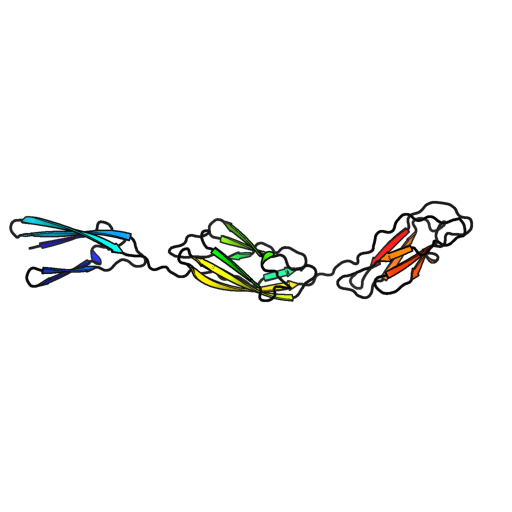 91 ? -9.859 -6.008 5.594 1.00 97.00 91 PHE A CA 1
ATOM 656 C C . PHE A 1 91 ? -10.988 -5.344 6.387 1.00 97.00 91 PHE A C 1
ATOM 658 O O . PHE A 1 91 ? -11.511 -4.290 6.015 1.00 97.00 91 PHE A O 1
ATOM 665 N N . THR A 1 92 ? -11.387 -5.976 7.487 1.00 96.62 92 THR A N 1
ATOM 666 C CA . THR A 1 92 ? -12.439 -5.480 8.382 1.00 96.62 92 THR A CA 1
ATOM 667 C C . THR A 1 92 ? -11.855 -5.086 9.726 1.00 96.62 92 THR A C 1
ATOM 669 O O . THR A 1 92 ? -10.889 -5.697 10.186 1.00 96.62 92 THR A O 1
ATOM 672 N N . VAL A 1 93 ? -12.489 -4.119 10.381 1.00 97.31 93 VAL A N 1
ATOM 673 C CA . VAL A 1 93 ? -12.201 -3.755 11.769 1.00 97.31 93 VAL A CA 1
ATOM 674 C C . VAL A 1 93 ? -13.504 -3.803 12.554 1.00 97.31 93 VAL A C 1
ATOM 676 O O . VAL A 1 93 ? -14.545 -3.374 12.054 1.00 97.31 93 VAL A O 1
ATOM 679 N N . THR A 1 94 ? -13.448 -4.349 13.763 1.00 95.81 94 THR A N 1
ATOM 680 C CA . THR A 1 94 ? -14.563 -4.336 14.711 1.00 95.81 94 THR A CA 1
ATOM 681 C C . THR A 1 94 ? -14.114 -3.745 16.030 1.00 95.81 94 THR A C 1
ATOM 683 O O . THR A 1 94 ? -13.027 -4.069 16.501 1.00 95.81 94 THR A O 1
ATOM 686 N N . ASP A 1 95 ? -14.977 -2.951 16.641 1.00 95.69 95 ASP A N 1
ATOM 687 C CA . ASP A 1 95 ? -14.784 -2.372 17.962 1.00 95.69 95 ASP A CA 1
ATOM 688 C C . ASP A 1 95 ? -16.158 -2.126 18.597 1.00 95.69 95 ASP A C 1
ATOM 690 O O . ASP A 1 95 ? -17.157 -1.990 17.878 1.00 95.69 95 ASP A O 1
ATOM 694 N N . VAL A 1 96 ? -16.234 -2.159 19.929 1.00 91.88 96 VAL A N 1
ATOM 695 C CA . VAL A 1 96 ? -17.514 -2.033 20.647 1.00 91.88 96 VAL A CA 1
ATOM 696 C C . VAL A 1 96 ? -17.986 -0.577 20.655 1.00 91.88 96 VAL A C 1
ATOM 698 O O . VAL A 1 96 ? -19.182 -0.323 20.484 1.00 91.88 96 VAL A O 1
ATOM 701 N N . GLU A 1 97 ? -17.061 0.374 20.793 1.00 91.94 97 GLU A N 1
ATOM 702 C CA . GLU A 1 97 ? -17.361 1.802 20.926 1.00 91.94 97 GLU A CA 1
ATOM 703 C C . GLU A 1 97 ? -17.252 2.570 19.600 1.00 91.94 97 GLU A C 1
ATOM 705 O O . GLU A 1 97 ? -17.993 3.532 19.380 1.00 91.94 97 GLU A O 1
ATOM 710 N N . THR A 1 98 ? -16.360 2.147 18.705 1.00 94.06 98 THR A N 1
ATOM 711 C CA . THR A 1 98 ? -16.029 2.846 17.458 1.00 94.06 98 THR A CA 1
ATOM 712 C C . THR A 1 98 ? -16.568 2.092 16.247 1.00 94.06 98 THR A C 1
ATOM 714 O O . THR A 1 98 ? -16.272 0.927 16.002 1.00 94.06 98 THR A O 1
ATOM 717 N N . ALA A 1 99 ? -17.382 2.767 15.438 1.00 92.25 99 ALA A N 1
ATOM 718 C CA . ALA A 1 99 ? -18.091 2.115 14.344 1.00 92.25 99 ALA A CA 1
ATOM 719 C C . ALA A 1 99 ? -17.318 2.158 13.015 1.00 92.25 99 ALA A C 1
ATOM 721 O O . ALA A 1 99 ? -17.092 3.227 12.449 1.00 92.25 99 ALA A O 1
ATOM 722 N N . GLY A 1 100 ? -17.046 0.986 12.434 1.00 89.81 100 GLY A N 1
ATOM 723 C CA . GLY A 1 100 ? -16.746 0.805 11.009 1.00 89.81 100 GLY A CA 1
ATOM 724 C C . GLY A 1 100 ? -15.677 1.751 10.451 1.00 89.81 100 GLY A C 1
ATOM 725 O O . GLY A 1 100 ? -14.501 1.626 10.763 1.00 89.81 100 GLY A O 1
ATOM 726 N N . CYS A 1 101 ? -16.078 2.689 9.588 1.00 95.62 101 CYS A N 1
ATOM 727 C CA . CYS A 1 101 ? -15.150 3.607 8.918 1.00 95.62 101 CYS A CA 1
ATOM 728 C C . CYS A 1 101 ? -14.688 4.799 9.780 1.00 95.62 101 CYS A C 1
ATOM 730 O O . CYS A 1 101 ? -13.981 5.658 9.260 1.00 95.62 101 CYS A O 1
ATOM 732 N N . SER A 1 102 ? -15.090 4.881 11.053 1.00 96.38 102 SER A N 1
ATOM 733 C CA . SER A 1 102 ? -14.613 5.918 11.981 1.00 96.38 102 SER A CA 1
ATOM 734 C C . SER A 1 102 ? -13.214 5.636 12.528 1.00 96.38 102 SER A C 1
ATOM 736 O O . SER A 1 102 ? -12.577 6.538 13.057 1.00 96.38 102 SER A O 1
ATOM 738 N N . HIS A 1 103 ? -12.713 4.407 12.381 1.00 97.56 103 HIS A N 1
ATOM 739 C CA . HIS A 1 103 ? -11.372 4.061 12.828 1.00 97.56 103 HIS A CA 1
ATOM 740 C C . HIS A 1 103 ? -10.281 4.849 12.099 1.00 97.56 103 HIS A C 1
ATOM 742 O O . HIS A 1 103 ? -10.299 4.994 10.874 1.00 97.56 103 HIS A O 1
ATOM 748 N N . GLY A 1 104 ? -9.272 5.279 12.856 1.00 96.06 104 GLY A N 1
ATOM 749 C CA . GLY A 1 104 ? -8.032 5.793 12.288 1.00 96.06 104 GLY A CA 1
ATOM 750 C C . GLY A 1 104 ? -7.178 4.641 11.770 1.00 96.06 104 GLY A C 1
ATOM 751 O O . GLY A 1 104 ? -7.001 3.645 12.467 1.00 96.06 104 GLY A O 1
ATOM 752 N N . VAL A 1 105 ? -6.627 4.764 10.561 1.00 97.19 105 VAL A N 1
ATOM 753 C CA . VAL A 1 105 ? -5.736 3.750 9.978 1.00 97.19 105 VAL A CA 1
ATOM 754 C C . VAL A 1 105 ? -4.414 4.387 9.579 1.00 97.19 105 VAL A C 1
ATOM 756 O O . VAL A 1 105 ? -4.384 5.421 8.910 1.00 97.19 105 VAL A O 1
ATOM 759 N N . THR A 1 106 ? -3.318 3.751 9.982 1.00 97.06 106 THR A N 1
ATOM 760 C CA . THR A 1 106 ? -1.953 4.107 9.581 1.00 97.06 106 THR A CA 1
ATOM 761 C C . THR A 1 106 ? -1.193 2.867 9.122 1.00 97.06 106 THR A C 1
ATOM 763 O O . THR A 1 106 ? -1.548 1.737 9.470 1.00 97.06 106 THR A O 1
ATOM 766 N N . PHE A 1 107 ? -0.145 3.081 8.328 1.00 97.31 107 PHE A N 1
ATOM 767 C CA . PHE A 1 107 ? 0.623 2.012 7.698 1.00 97.31 107 PHE A CA 1
ATOM 768 C C . PHE A 1 107 ? 2.116 2.186 7.945 1.00 97.31 107 PHE A C 1
ATOM 770 O O . PHE A 1 107 ? 2.614 3.304 8.085 1.00 97.31 107 PHE A O 1
ATOM 777 N N . ALA A 1 108 ? 2.827 1.066 7.939 1.00 97.94 108 ALA A N 1
ATOM 778 C CA . ALA A 1 108 ? 4.277 1.022 7.867 1.00 97.94 108 ALA A CA 1
ATOM 779 C C . ALA A 1 108 ? 4.715 -0.084 6.902 1.00 97.94 108 ALA A C 1
ATOM 781 O O . ALA A 1 108 ? 4.110 -1.156 6.874 1.00 97.94 108 ALA A O 1
ATOM 782 N N . SER A 1 109 ? 5.785 0.170 6.151 1.00 98.25 109 SER A N 1
ATOM 783 C CA . SER A 1 109 ? 6.499 -0.842 5.368 1.00 98.25 109 SER A CA 1
ATOM 784 C C . SER A 1 109 ? 7.831 -1.153 6.048 1.00 98.25 109 SER A C 1
ATOM 786 O O . SER A 1 109 ? 8.508 -0.237 6.522 1.00 98.25 109 SER A O 1
ATOM 788 N N . SER A 1 110 ? 8.225 -2.428 6.094 1.00 98.62 110 SER A N 1
ATOM 789 C CA . SER A 1 110 ? 9.571 -2.813 6.548 1.00 98.62 110 SER A CA 1
ATOM 790 C C . SER A 1 110 ? 10.671 -2.414 5.561 1.00 98.62 110 SER A C 1
ATOM 792 O O . SER A 1 110 ? 11.833 -2.340 5.950 1.00 98.62 110 SER A O 1
ATOM 794 N N . ASP A 1 111 ? 10.301 -2.158 4.306 1.00 98.44 111 ASP A N 1
ATOM 795 C CA . ASP A 1 111 ? 11.173 -1.659 3.248 1.00 98.44 111 ASP A CA 1
ATOM 796 C C . ASP A 1 111 ? 10.484 -0.489 2.533 1.00 98.44 111 ASP A C 1
ATOM 798 O O . ASP A 1 111 ? 9.596 -0.670 1.694 1.00 98.44 111 ASP A O 1
ATOM 802 N N . ILE A 1 112 ? 10.868 0.729 2.915 1.00 97.81 112 ILE A N 1
ATOM 803 C CA . ILE A 1 112 ? 10.328 1.963 2.331 1.00 97.81 112 ILE A CA 1
ATOM 804 C C . ILE A 1 112 ? 10.923 2.287 0.958 1.00 97.81 112 ILE A C 1
ATOM 806 O O . ILE A 1 112 ? 10.428 3.190 0.294 1.00 97.81 112 ILE A O 1
ATOM 810 N N . THR A 1 113 ? 11.990 1.592 0.549 1.00 97.69 113 THR A N 1
ATOM 811 C CA . THR A 1 113 ? 12.553 1.744 -0.798 1.00 97.69 113 THR A CA 1
ATOM 812 C C . THR A 1 113 ? 11.756 0.931 -1.810 1.00 97.69 113 THR A C 1
ATOM 814 O O . THR A 1 113 ? 11.551 1.411 -2.919 1.00 97.69 113 THR A O 1
ATOM 817 N N . LEU A 1 114 ? 11.208 -0.216 -1.390 1.00 97.94 114 LEU A N 1
ATOM 818 C CA . LEU A 1 114 ? 10.280 -1.023 -2.185 1.00 97.94 114 LEU A CA 1
ATOM 819 C C . LEU A 1 114 ? 8.846 -0.461 -2.165 1.00 97.94 114 LEU A C 1
ATOM 821 O O . LEU A 1 114 ? 8.229 -0.311 -3.214 1.00 97.94 114 LEU A O 1
ATOM 825 N N . ILE A 1 115 ? 8.317 -0.130 -0.977 1.00 98.06 115 ILE A N 1
ATOM 826 C CA . ILE 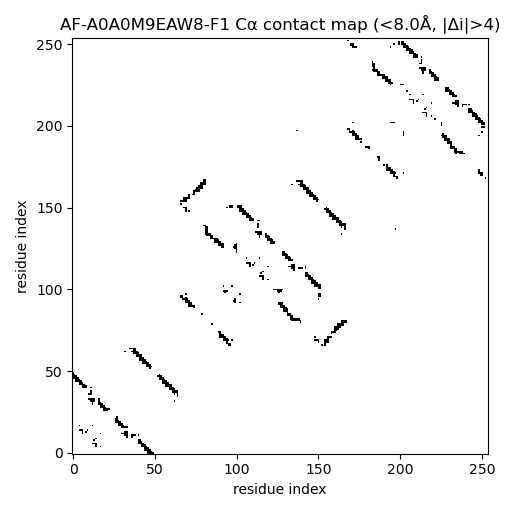A 1 115 ? 6.973 0.454 -0.802 1.00 98.06 115 ILE A CA 1
ATOM 827 C C . ILE A 1 115 ? 7.070 1.704 0.080 1.00 98.06 115 ILE A C 1
ATOM 829 O O . ILE A 1 115 ? 7.051 1.589 1.314 1.00 98.06 115 ILE A O 1
ATOM 833 N N . PRO A 1 116 ? 7.146 2.905 -0.518 1.00 97.75 116 PRO A N 1
ATOM 834 C CA . PRO A 1 116 ? 7.085 4.156 0.227 1.00 97.75 116 PRO A CA 1
ATOM 835 C C . PRO A 1 116 ? 5.749 4.272 0.969 1.00 97.75 116 PRO A C 1
ATOM 837 O O . PRO A 1 116 ? 4.700 3.932 0.422 1.00 97.75 116 PRO A O 1
ATOM 840 N N . VAL A 1 117 ? 5.741 4.758 2.211 1.00 95.81 117 VAL A N 1
ATOM 841 C CA . VAL A 1 117 ? 4.504 4.809 3.022 1.00 95.81 117 VAL A CA 1
ATOM 842 C C . VAL A 1 117 ? 3.463 5.739 2.389 1.00 95.81 117 VAL A C 1
ATOM 844 O O . VAL A 1 117 ? 2.267 5.473 2.458 1.00 95.81 117 VAL A O 1
ATOM 847 N N . GLU A 1 118 ? 3.911 6.795 1.717 1.00 95.62 118 GLU A N 1
ATOM 848 C CA . GLU A 1 118 ? 3.091 7.741 0.961 1.00 95.62 118 GLU A CA 1
ATOM 849 C C . GLU A 1 118 ? 2.437 7.142 -0.294 1.00 95.62 118 GLU A C 1
ATOM 851 O O . GLU A 1 118 ? 1.480 7.719 -0.806 1.00 95.62 118 GLU A O 1
ATOM 856 N N . SER A 1 119 ? 2.926 5.995 -0.777 1.00 96.06 119 SER A N 1
ATOM 857 C CA . SER A 1 119 ? 2.324 5.256 -1.896 1.00 96.06 119 SER A CA 1
ATOM 858 C C . SER A 1 119 ? 1.146 4.379 -1.459 1.00 96.06 119 SER A C 1
ATOM 860 O O . SER A 1 119 ? 0.421 3.842 -2.299 1.00 96.06 119 SER A O 1
ATOM 862 N N . ILE A 1 120 ? 0.956 4.219 -0.146 1.00 96.19 120 ILE A N 1
ATOM 863 C CA . ILE A 1 120 ? -0.107 3.411 0.436 1.00 96.19 120 ILE A CA 1
ATOM 864 C C . ILE A 1 120 ? -1.347 4.288 0.601 1.00 96.19 120 ILE A C 1
ATOM 866 O O . ILE A 1 120 ? -1.331 5.297 1.308 1.00 96.19 120 ILE A O 1
ATOM 870 N N . SER A 1 121 ? -2.452 3.884 -0.019 1.00 95.19 121 SER A N 1
ATOM 871 C CA . SER A 1 121 ? -3.732 4.582 0.087 1.00 95.19 121 SER A CA 1
ATOM 872 C C . SER A 1 121 ? -4.851 3.627 0.474 1.00 95.19 121 SER A C 1
ATOM 874 O O . SER A 1 121 ? -4.784 2.423 0.220 1.00 95.19 121 SER A O 1
ATOM 876 N N . TYR A 1 122 ? -5.900 4.156 1.101 1.00 96.56 122 TYR A N 1
ATOM 877 C CA . TYR A 1 122 ? -7.067 3.356 1.433 1.00 96.56 122 TYR A CA 1
ATOM 878 C C . TYR A 1 122 ? -8.368 4.129 1.281 1.00 96.56 122 TYR A C 1
ATOM 880 O O . TYR A 1 122 ? -8.418 5.356 1.368 1.00 96.56 122 TYR A O 1
ATOM 888 N N . THR A 1 123 ? -9.443 3.372 1.102 1.00 97.25 123 THR A N 1
ATOM 889 C CA . THR A 1 123 ? -10.818 3.856 1.232 1.00 97.25 123 THR A CA 1
ATOM 890 C C . THR A 1 123 ? -11.573 2.971 2.215 1.00 97.25 123 THR A C 1
ATOM 892 O O . THR A 1 123 ? -11.135 1.862 2.523 1.00 97.25 123 THR A O 1
ATOM 895 N N . CYS A 1 124 ? -12.705 3.448 2.729 1.00 97.25 124 CYS A N 1
ATOM 896 C CA . CYS A 1 124 ? -13.594 2.631 3.543 1.00 97.25 124 CYS A CA 1
ATOM 897 C C . CYS A 1 124 ? -15.038 2.798 3.082 1.00 97.25 124 CYS A C 1
ATOM 899 O O . CYS A 1 124 ? -15.507 3.917 2.866 1.00 97.25 124 CYS A O 1
ATOM 901 N N . SER A 1 125 ? -15.743 1.679 2.941 1.00 96.50 125 SER A N 1
ATOM 902 C CA . SER A 1 125 ? -17.166 1.654 2.622 1.00 96.50 125 SER A CA 1
ATOM 903 C C . SER A 1 125 ? -17.842 0.540 3.403 1.00 96.50 125 SER A C 1
ATOM 905 O O . SER A 1 125 ? -17.378 -0.596 3.408 1.00 96.50 125 SER A O 1
ATOM 907 N N . SER A 1 126 ? -18.956 0.862 4.064 1.00 94.19 126 SER A N 1
ATOM 908 C CA . SER A 1 126 ? -19.761 -0.112 4.817 1.00 94.19 126 SER A CA 1
ATOM 909 C C . SER A 1 126 ? -18.960 -0.937 5.843 1.00 94.19 126 SER A C 1
ATOM 911 O O . SER A 1 126 ? -19.257 -2.108 6.055 1.00 94.19 126 SER A O 1
ATOM 913 N N . GLY A 1 127 ? -17.950 -0.329 6.482 1.00 91.44 127 GLY A N 1
ATOM 914 C CA . GLY A 1 127 ? -17.104 -0.984 7.492 1.00 91.44 127 GLY A CA 1
ATOM 915 C C . GLY A 1 127 ? -16.010 -1.898 6.929 1.00 91.44 127 GLY A C 1
ATOM 916 O O . GLY A 1 127 ? -15.356 -2.604 7.693 1.00 91.44 127 GLY A O 1
ATOM 917 N N . ILE A 1 128 ? -15.805 -1.890 5.610 1.00 96.19 128 ILE A N 1
ATOM 918 C CA . ILE A 1 128 ? -14.725 -2.610 4.934 1.00 96.19 128 ILE A CA 1
ATOM 919 C C . ILE A 1 128 ? -13.708 -1.587 4.436 1.00 96.19 128 ILE A C 1
ATOM 921 O O . ILE A 1 128 ? -14.066 -0.650 3.716 1.00 96.19 128 ILE A O 1
ATOM 925 N N . PHE A 1 129 ? -12.449 -1.778 4.821 1.00 97.44 129 PHE A N 1
ATOM 926 C CA . PHE A 1 129 ? -11.318 -0.990 4.349 1.00 97.44 129 PHE A CA 1
ATOM 927 C C . PHE A 1 129 ? -10.732 -1.645 3.104 1.00 97.44 129 PHE A C 1
ATOM 929 O O . PHE A 1 129 ? -10.600 -2.865 3.061 1.00 97.44 129 PHE A O 1
ATOM 936 N N . TYR A 1 130 ? -10.370 -0.837 2.113 1.00 97.25 130 TYR A N 1
ATOM 937 C CA . TYR A 1 130 ? -9.757 -1.266 0.859 1.00 97.25 130 TYR A CA 1
ATOM 938 C C . TYR A 1 130 ? -8.414 -0.564 0.712 1.00 97.25 130 TYR A C 1
ATOM 940 O O . TYR A 1 130 ? -8.375 0.644 0.483 1.00 97.25 130 TYR A O 1
ATOM 948 N N . LEU A 1 131 ? -7.337 -1.323 0.880 1.00 96.62 131 LEU A N 1
ATOM 949 C CA . LEU A 1 131 ? -5.953 -0.891 0.759 1.00 96.62 131 LEU A CA 1
ATOM 950 C C . LEU A 1 131 ? -5.479 -1.025 -0.690 1.00 96.62 131 LEU A C 1
ATOM 952 O O . LEU A 1 131 ? -5.786 -2.013 -1.354 1.00 96.62 131 LEU A O 1
ATOM 956 N N . SER A 1 132 ? -4.689 -0.063 -1.150 1.00 95.94 132 SER A N 1
ATOM 957 C CA . SER A 1 132 ? -3.892 -0.170 -2.371 1.00 95.94 132 SER A CA 1
ATOM 958 C C . SER A 1 132 ? -2.501 0.407 -2.133 1.00 95.94 132 SER A C 1
ATOM 960 O O . SER A 1 132 ? -2.324 1.294 -1.291 1.00 95.94 132 SER A O 1
ATOM 962 N N . PHE A 1 133 ? -1.514 -0.099 -2.857 1.00 94.19 133 PHE A N 1
ATOM 963 C CA . PHE A 1 133 ? -0.145 0.408 -2.838 1.00 94.19 133 PHE A CA 1
ATOM 964 C C . PHE A 1 133 ? 0.419 0.446 -4.254 1.00 94.19 133 PHE A C 1
ATOM 966 O O . PHE A 1 133 ? -0.044 -0.267 -5.146 1.00 94.19 133 PHE A O 1
ATOM 973 N N . THR A 1 134 ? 1.415 1.305 -4.445 1.00 95.44 134 THR A N 1
ATOM 974 C CA . THR A 1 134 ? 2.184 1.418 -5.688 1.00 95.44 134 THR A CA 1
ATOM 975 C C . THR A 1 134 ? 3.653 1.190 -5.337 1.00 95.44 134 THR A C 1
ATOM 977 O O . THR A 1 134 ? 4.201 2.005 -4.590 1.00 95.44 134 THR A O 1
ATOM 980 N N . PRO A 1 135 ? 4.287 0.099 -5.798 1.00 97.00 135 PRO A N 1
ATOM 981 C CA . PRO A 1 135 ? 5.725 -0.097 -5.649 1.00 97.00 135 PRO A CA 1
ATOM 982 C C . PRO A 1 135 ? 6.523 1.075 -6.209 1.00 97.00 135 PRO A C 1
ATOM 984 O O . PRO A 1 135 ? 6.066 1.798 -7.098 1.00 97.00 135 PRO A O 1
ATOM 987 N N . SER A 1 136 ? 7.727 1.266 -5.680 1.00 97.44 136 SER A N 1
ATOM 988 C CA . SER A 1 136 ? 8.716 2.094 -6.364 1.00 97.44 136 SER A CA 1
ATOM 989 C C . SER A 1 136 ? 9.002 1.509 -7.746 1.00 97.44 136 SER A C 1
ATOM 991 O O . SER A 1 136 ? 9.054 0.294 -7.900 1.00 97.44 136 SER A O 1
ATOM 993 N N . LEU A 1 137 ? 9.199 2.390 -8.725 1.00 95.56 137 LEU A N 1
ATOM 994 C CA . LEU A 1 137 ? 9.478 2.018 -10.109 1.00 95.56 137 LEU A CA 1
ATOM 995 C C . LEU A 1 137 ? 10.708 1.092 -10.195 1.00 95.56 137 LEU A C 1
ATOM 997 O O . LEU A 1 137 ? 11.738 1.419 -9.589 1.00 95.56 137 LEU A O 1
ATOM 1001 N N . ASN A 1 138 ? 10.603 0.006 -10.962 1.00 94.31 138 ASN A N 1
ATOM 1002 C CA . ASN A 1 138 ? 11.652 -0.985 -11.217 1.00 94.31 138 ASN A CA 1
ATOM 1003 C C . ASN A 1 138 ? 12.228 -1.580 -9.919 1.00 94.31 138 ASN A C 1
ATOM 1005 O O . ASN A 1 138 ? 13.448 -1.590 -9.693 1.00 94.31 138 ASN A O 1
ATOM 1009 N N . GLN A 1 139 ? 11.355 -1.914 -8.970 1.00 96.06 139 GLN A N 1
ATOM 1010 C CA . GLN A 1 139 ? 11.740 -2.550 -7.718 1.00 96.06 139 GLN A CA 1
ATOM 1011 C C . GLN A 1 139 ? 10.909 -3.807 -7.492 1.00 96.06 139 GLN A C 1
ATOM 1013 O O . GLN A 1 139 ? 9.717 -3.740 -7.188 1.00 96.06 139 GLN A O 1
ATOM 1018 N N . SER A 1 140 ? 11.596 -4.943 -7.475 1.00 96.62 140 SER A N 1
ATOM 1019 C CA . SER A 1 140 ? 11.057 -6.232 -7.068 1.00 96.62 140 SER A CA 1
ATOM 1020 C C . SER A 1 140 ? 11.608 -6.667 -5.703 1.00 96.62 140 SER A C 1
ATOM 1022 O O . SER A 1 140 ? 12.647 -6.201 -5.222 1.00 96.62 140 SER A O 1
ATOM 1024 N N . GLY A 1 141 ? 10.886 -7.547 -5.005 1.00 97.69 141 GLY A N 1
ATOM 1025 C CA . GLY A 1 141 ? 11.317 -8.023 -3.690 1.00 97.69 141 GLY A CA 1
ATOM 1026 C C . GLY A 1 141 ? 10.190 -8.407 -2.743 1.00 97.69 141 GLY A C 1
ATOM 1027 O O . GLY A 1 141 ? 9.066 -8.703 -3.137 1.00 97.69 141 GLY A O 1
ATOM 1028 N N . ILE A 1 142 ? 10.504 -8.455 -1.448 1.00 98.50 142 ILE A N 1
ATOM 1029 C CA . ILE A 1 142 ? 9.552 -8.842 -0.404 1.00 98.50 142 ILE A CA 1
ATOM 1030 C C . ILE A 1 142 ? 9.614 -7.823 0.729 1.00 98.50 142 ILE A C 1
ATOM 1032 O O . ILE A 1 142 ? 10.679 -7.584 1.294 1.00 98.50 142 ILE A O 1
ATOM 1036 N N . THR A 1 143 ? 8.461 -7.287 1.121 1.00 98.50 143 THR A N 1
ATOM 1037 C CA . THR A 1 143 ? 8.317 -6.429 2.303 1.00 98.50 143 THR A CA 1
ATOM 1038 C C . THR A 1 143 ? 7.179 -6.913 3.197 1.00 98.50 143 THR A C 1
ATOM 1040 O O . THR A 1 143 ? 6.299 -7.670 2.787 1.00 98.50 143 THR A O 1
ATOM 1043 N N . THR A 1 144 ? 7.198 -6.502 4.459 1.00 98.56 144 THR A N 1
ATOM 1044 C CA . THR A 1 144 ? 6.085 -6.674 5.392 1.00 98.56 144 THR A CA 1
ATOM 1045 C C . THR A 1 144 ? 5.365 -5.345 5.547 1.00 98.56 144 THR A C 1
ATOM 1047 O O . THR A 1 144 ? 5.973 -4.347 5.941 1.00 98.56 144 THR A O 1
ATOM 1050 N N . ILE A 1 145 ? 4.059 -5.349 5.292 1.00 98.38 145 ILE A N 1
ATOM 1051 C CA . ILE A 1 145 ? 3.190 -4.202 5.548 1.00 98.38 145 ILE A CA 1
ATOM 1052 C C . ILE A 1 145 ? 2.526 -4.399 6.905 1.00 98.38 145 ILE A C 1
ATOM 1054 O O . ILE A 1 145 ? 1.939 -5.447 7.172 1.00 98.38 145 ILE A O 1
ATOM 1058 N N . THR A 1 146 ? 2.627 -3.391 7.769 1.00 98.38 146 THR A N 1
ATOM 1059 C CA . THR A 1 146 ? 1.949 -3.344 9.069 1.00 98.38 146 THR A CA 1
ATOM 1060 C C . THR A 1 146 ? 0.828 -2.319 9.012 1.00 98.38 146 THR A C 1
ATOM 1062 O O . THR A 1 146 ? 1.067 -1.145 8.734 1.00 98.38 146 THR A O 1
ATOM 1065 N N . VAL A 1 147 ? -0.389 -2.764 9.303 1.00 98.19 147 VAL A N 1
ATOM 1066 C CA . VAL A 1 147 ? -1.582 -1.934 9.456 1.00 98.19 147 VAL A CA 1
ATOM 1067 C C . VAL A 1 147 ? -1.792 -1.690 10.944 1.00 98.19 147 VAL A C 1
ATOM 1069 O O . VAL A 1 147 ? -1.876 -2.645 11.717 1.00 98.19 147 VAL A O 1
ATOM 1072 N N . THR A 1 148 ? -1.880 -0.424 11.342 1.00 98.19 148 THR A N 1
ATOM 1073 C CA . THR A 1 148 ? -2.236 -0.019 12.706 1.00 98.19 148 THR A CA 1
ATOM 1074 C C . THR A 1 148 ? -3.575 0.688 12.672 1.00 98.19 148 THR A C 1
ATOM 1076 O O . THR A 1 148 ? -3.745 1.656 11.926 1.00 98.19 148 THR A O 1
ATOM 1079 N N . VAL A 1 149 ? -4.511 0.214 13.487 1.00 98.12 149 VAL A N 1
ATOM 1080 C CA . VAL A 1 149 ? -5.852 0.782 13.595 1.00 98.12 149 VAL A CA 1
ATOM 1081 C C . VAL A 1 149 ? -6.053 1.355 14.988 1.00 98.12 149 VAL A C 1
ATOM 1083 O O . VAL A 1 149 ? -5.713 0.688 15.964 1.00 98.12 149 VAL A O 1
ATOM 1086 N N . SER A 1 150 ? -6.594 2.571 15.072 1.00 98.06 150 SER A N 1
ATOM 1087 C CA . SER A 1 150 ? -6.976 3.234 16.317 1.00 98.06 150 SER A CA 1
ATOM 1088 C C . SER A 1 150 ? -8.488 3.414 16.419 1.00 98.06 150 SER A C 1
ATOM 1090 O O . SER A 1 150 ? -9.163 3.713 15.429 1.00 98.06 150 SER A O 1
ATOM 1092 N N . ASP A 1 151 ? -9.011 3.263 17.626 1.00 97.25 151 ASP A N 1
ATOM 1093 C CA . ASP A 1 151 ? -10.371 3.669 17.982 1.00 97.25 151 ASP A CA 1
ATOM 1094 C C . ASP A 1 151 ? -10.435 5.164 18.375 1.00 97.25 151 ASP A C 1
ATOM 1096 O O . ASP A 1 151 ? -9.413 5.864 18.394 1.00 97.25 151 ASP A O 1
ATOM 1100 N N . ASP A 1 152 ? -11.636 5.661 18.686 1.00 93.38 152 ASP A N 1
ATOM 1101 C CA . ASP A 1 152 ? -11.845 7.043 19.151 1.00 93.38 152 ASP A CA 1
ATOM 1102 C C . ASP A 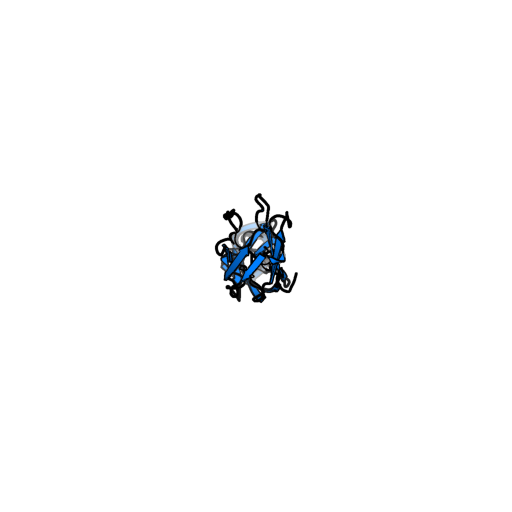1 152 ? -11.259 7.290 20.561 1.00 93.38 152 ASP A C 1
ATOM 1104 O O . ASP A 1 152 ? -10.975 8.432 20.939 1.00 93.38 152 ASP A O 1
ATOM 1108 N N . GLY A 1 153 ? -11.055 6.221 21.338 1.00 93.44 153 GLY A N 1
ATOM 1109 C CA . GLY A 1 153 ? -10.413 6.213 22.655 1.00 93.44 153 GLY A CA 1
ATOM 1110 C C . GLY A 1 153 ? -8.879 6.167 22.620 1.00 93.44 153 GLY A C 1
ATOM 1111 O O . GLY A 1 153 ? -8.247 6.197 23.680 1.00 93.44 153 GLY A O 1
ATOM 1112 N N . LEU A 1 154 ? -8.278 6.160 21.425 1.00 93.94 154 LEU A N 1
ATOM 1113 C CA . LEU A 1 154 ? -6.843 6.063 21.146 1.00 93.94 154 LEU A CA 1
ATOM 1114 C C . LEU A 1 154 ? -6.179 4.729 21.534 1.00 93.94 154 LEU A C 1
ATOM 1116 O O . LEU A 1 154 ? -4.943 4.662 21.566 1.00 93.94 154 LEU A O 1
ATOM 1120 N N . LEU A 1 155 ? -6.937 3.661 21.800 1.00 97.44 155 LEU A N 1
ATOM 1121 C CA . LEU A 1 155 ? -6.344 2.325 21.842 1.00 97.44 155 LEU A CA 1
ATOM 1122 C C . LEU A 1 155 ? -6.095 1.828 20.418 1.00 97.44 155 LEU A C 1
ATOM 1124 O O . LEU A 1 155 ? -6.725 2.262 19.454 1.00 97.44 155 LEU A O 1
ATOM 1128 N N . THR A 1 156 ? -5.100 0.951 20.273 1.00 98.25 156 THR A N 1
ATOM 1129 C CA . THR A 1 156 ? -4.622 0.520 18.958 1.00 98.25 156 THR A CA 1
ATOM 1130 C C . THR A 1 156 ? -4.456 -0.984 18.863 1.00 98.25 156 THR A C 1
ATOM 1132 O O . THR A 1 156 ? -4.056 -1.647 19.820 1.00 98.25 156 THR A O 1
ATOM 1135 N N . ALA A 1 157 ? -4.704 -1.504 17.665 1.00 98.25 157 ALA A N 1
ATOM 1136 C CA . ALA A 1 157 ? -4.364 -2.860 17.269 1.00 98.25 157 ALA A CA 1
ATOM 1137 C C . ALA A 1 157 ? -3.504 -2.841 16.009 1.00 98.25 157 ALA A C 1
ATOM 1139 O O . ALA A 1 157 ? -3.542 -1.895 15.222 1.00 98.25 157 ALA A O 1
ATOM 1140 N N . THR A 1 158 ? -2.718 -3.900 15.824 1.00 98.19 158 THR A N 1
ATOM 1141 C CA . THR A 1 158 ? -1.835 -4.045 14.665 1.00 98.19 158 THR A CA 1
ATOM 1142 C C . THR A 1 158 ? -2.018 -5.405 14.013 1.00 98.19 158 THR A C 1
ATOM 1144 O O . THR A 1 158 ? -2.268 -6.404 14.688 1.00 98.19 158 THR A O 1
ATOM 1147 N N . SER A 1 159 ? -1.896 -5.438 12.690 1.00 98.12 159 SER A N 1
ATOM 1148 C CA . SER A 1 159 ? -1.833 -6.662 11.896 1.00 98.12 159 SER A CA 1
ATOM 1149 C C . SER A 1 159 ? -0.819 -6.471 10.780 1.00 98.12 159 SER A C 1
ATOM 1151 O O . SER A 1 159 ? -0.678 -5.367 10.256 1.00 98.12 159 SER A O 1
ATOM 1153 N N . SER A 1 160 ? -0.126 -7.535 10.394 1.00 97.75 160 SER A N 1
ATOM 1154 C CA . SER A 1 160 ? 0.845 -7.491 9.308 1.00 97.75 160 SER A CA 1
ATOM 1155 C C . SER A 1 160 ? 0.622 -8.605 8.298 1.00 97.75 160 SER A C 1
ATOM 1157 O O . SER A 1 160 ? 0.061 -9.653 8.618 1.00 97.75 160 SER A O 1
ATOM 1159 N N . PHE A 1 161 ? 1.055 -8.357 7.067 1.00 98.31 161 PHE A N 1
ATOM 1160 C CA . PHE A 1 161 ? 1.065 -9.339 5.989 1.00 98.31 161 PHE A CA 1
ATOM 1161 C C . PHE A 1 161 ? 2.321 -9.162 5.136 1.00 98.31 161 PHE A C 1
ATOM 1163 O O . PHE A 1 161 ? 2.911 -8.078 5.076 1.00 98.31 161 PHE A O 1
ATOM 1170 N N . THR A 1 162 ? 2.744 -10.243 4.487 1.00 98.50 162 THR A N 1
ATOM 1171 C CA . THR A 1 162 ? 3.847 -10.210 3.525 1.00 98.50 162 THR A CA 1
ATOM 1172 C C . THR A 1 162 ? 3.329 -9.766 2.164 1.00 98.50 162 THR A C 1
ATOM 1174 O O . THR A 1 162 ? 2.324 -10.287 1.676 1.00 98.50 162 THR A O 1
ATOM 1177 N N . LEU A 1 163 ? 4.047 -8.833 1.549 1.00 98.19 163 LEU A N 1
ATOM 1178 C CA . LEU A 1 163 ? 3.848 -8.382 0.185 1.00 98.19 163 LEU A CA 1
ATOM 1179 C C . LEU A 1 163 ? 5.067 -8.775 -0.651 1.00 98.19 163 LEU A C 1
ATOM 1181 O O . LEU A 1 163 ? 6.190 -8.377 -0.342 1.00 98.19 163 LEU A O 1
ATOM 1185 N N . THR A 1 164 ? 4.831 -9.562 -1.692 1.00 98.38 164 THR A N 1
ATOM 1186 C CA . THR A 1 164 ? 5.833 -9.930 -2.694 1.00 98.38 164 THR A CA 1
ATOM 1187 C C . THR A 1 164 ? 5.592 -9.118 -3.959 1.00 98.38 164 THR A C 1
ATOM 1189 O O . THR A 1 164 ? 4.487 -9.145 -4.492 1.00 98.38 164 THR A O 1
ATOM 1192 N N . ILE A 1 165 ? 6.619 -8.414 -4.418 1.00 98.12 165 ILE A N 1
ATOM 1193 C CA . ILE A 1 165 ? 6.645 -7.719 -5.700 1.00 98.12 165 ILE A CA 1
ATOM 1194 C C . ILE A 1 165 ? 7.449 -8.577 -6.674 1.00 98.12 165 ILE A C 1
ATOM 1196 O O . ILE A 1 165 ? 8.610 -8.894 -6.393 1.00 98.12 165 ILE A O 1
ATOM 1200 N N . THR A 1 166 ? 6.813 -9.020 -7.753 1.00 96.75 166 THR A N 1
ATOM 1201 C CA . THR A 1 166 ? 7.430 -9.835 -8.800 1.00 96.75 166 THR A CA 1
ATOM 1202 C C . THR A 1 166 ? 8.028 -8.962 -9.889 1.00 96.75 166 THR A C 1
ATOM 1204 O O . THR A 1 166 ? 7.402 -8.017 -10.348 1.00 96.75 166 THR A O 1
ATOM 1207 N N . ASP A 1 167 ? 9.246 -9.322 -10.274 1.00 93.81 167 ASP A N 1
ATOM 1208 C CA . ASP A 1 167 ? 9.997 -8.735 -11.381 1.00 93.81 167 ASP A CA 1
ATOM 1209 C C . ASP A 1 167 ? 9.279 -9.010 -12.709 1.00 93.81 167 ASP A C 1
ATOM 1211 O O . ASP A 1 167 ? 8.854 -10.154 -12.949 1.00 93.81 167 ASP A O 1
ATOM 1215 N N . THR A 1 168 ? 9.155 -8.001 -13.566 1.00 92.12 168 THR A N 1
ATOM 1216 C CA . THR A 1 168 ? 8.576 -8.141 -14.906 1.00 92.12 168 THR A CA 1
ATOM 1217 C C . THR A 1 168 ? 9.522 -7.583 -15.960 1.00 92.12 168 THR A C 1
ATOM 1219 O O . THR A 1 168 ? 9.881 -6.423 -15.841 1.00 92.12 168 THR A O 1
ATOM 1222 N N . PRO A 1 169 ? 9.857 -8.346 -17.023 1.00 90.44 169 PRO A N 1
ATOM 1223 C CA . PRO A 1 169 ? 10.792 -7.876 -18.039 1.00 90.44 169 PRO A CA 1
ATOM 1224 C C . PRO A 1 169 ? 10.372 -6.549 -18.678 1.00 90.44 169 PRO A C 1
ATOM 1226 O O . PRO A 1 169 ? 9.303 -6.459 -19.299 1.00 90.44 169 PRO A O 1
ATOM 1229 N N . ASP A 1 170 ? 11.244 -5.559 -18.568 1.00 91.38 170 ASP A N 1
ATOM 1230 C CA . ASP A 1 170 ? 11.164 -4.267 -19.221 1.00 91.38 170 ASP A CA 1
ATOM 1231 C C . ASP A 1 170 ? 11.621 -4.354 -20.678 1.00 91.38 170 ASP A C 1
ATOM 1233 O O . ASP A 1 170 ? 12.516 -5.107 -21.056 1.00 91.38 170 ASP A O 1
ATOM 1237 N N . ALA A 1 171 ? 10.998 -3.545 -21.535 1.00 91.06 171 ALA A N 1
ATOM 1238 C C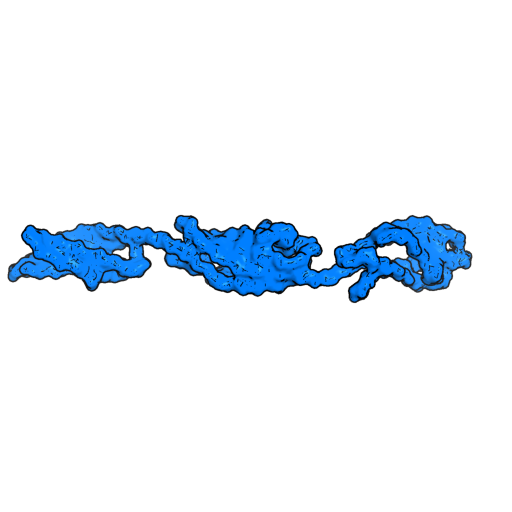A . ALA A 1 171 ? 11.432 -3.428 -22.920 1.00 91.06 171 ALA A CA 1
ATOM 1239 C C . ALA A 1 171 ? 12.581 -2.412 -23.050 1.00 91.06 171 ALA A C 1
ATOM 1241 O O . ALA A 1 171 ? 12.523 -1.334 -22.442 1.00 91.06 171 ALA A O 1
ATOM 1242 N N . PRO A 1 172 ? 13.552 -2.645 -23.949 1.00 94.44 172 PRO A N 1
ATOM 1243 C CA . PRO A 1 172 ? 14.620 -1.689 -24.175 1.00 94.44 172 PRO A CA 1
ATOM 1244 C C . PRO A 1 172 ? 14.088 -0.401 -24.811 1.00 94.44 172 PRO A C 1
ATOM 1246 O O . PRO A 1 172 ? 13.253 -0.392 -25.720 1.00 94.44 172 PRO A O 1
ATOM 1249 N N . VAL A 1 173 ? 14.645 0.723 -24.375 1.00 94.00 173 VAL A N 1
ATOM 1250 C CA . VAL A 1 173 ? 14.303 2.070 -24.833 1.00 94.00 173 VAL A CA 1
ATOM 1251 C C . VAL A 1 173 ? 15.424 2.614 -25.714 1.00 94.00 173 VAL A C 1
ATOM 1253 O O . VAL A 1 173 ? 16.600 2.539 -25.366 1.00 94.00 173 VAL A O 1
ATOM 1256 N N . ILE A 1 174 ? 15.063 3.219 -26.848 1.00 95.56 174 ILE A N 1
ATOM 1257 C CA . ILE A 1 174 ? 15.977 3.936 -27.746 1.00 95.56 174 ILE A CA 1
ATOM 1258 C C . ILE A 1 174 ? 15.570 5.410 -27.865 1.00 95.56 174 ILE A C 1
ATOM 1260 O O . ILE A 1 174 ? 14.394 5.740 -28.014 1.00 95.56 174 ILE A O 1
ATOM 1264 N N . SER A 1 175 ? 16.546 6.319 -27.814 1.00 96.06 175 SER A N 1
ATOM 1265 C CA . SER A 1 175 ? 16.322 7.759 -27.981 1.00 96.06 175 SER A CA 1
ATOM 1266 C C . SER A 1 175 ? 15.765 8.098 -29.367 1.00 96.06 175 SER A C 1
ATOM 1268 O O . SER A 1 175 ? 16.145 7.474 -30.360 1.00 96.06 175 SER A O 1
ATOM 1270 N N . SER A 1 176 ? 14.960 9.159 -29.466 1.00 94.19 176 SER A N 1
ATOM 1271 C CA . SER A 1 176 ? 14.466 9.662 -30.752 1.00 94.19 176 SER A CA 1
ATOM 1272 C C . SER A 1 176 ? 15.608 10.045 -31.698 1.00 94.19 176 SER A C 1
ATOM 1274 O O . SER A 1 176 ? 16.547 10.738 -31.303 1.00 94.19 176 SER A O 1
ATOM 1276 N N . ILE A 1 177 ? 15.489 9.647 -32.964 1.00 94.44 177 ILE A N 1
ATOM 1277 C CA . ILE A 1 177 ? 16.430 9.999 -34.029 1.00 94.44 177 ILE A CA 1
ATOM 1278 C C . ILE A 1 177 ? 15.762 11.033 -34.937 1.00 94.44 177 ILE A C 1
ATOM 1280 O O . ILE A 1 177 ? 14.740 10.753 -35.559 1.00 94.44 177 ILE A O 1
ATOM 1284 N N . GLU A 1 178 ? 16.345 12.228 -35.020 1.00 94.31 178 GLU A N 1
ATOM 1285 C CA . GLU A 1 178 ? 15.863 13.290 -35.909 1.00 94.31 178 GLU A CA 1
ATOM 1286 C C . GLU A 1 178 ? 16.081 12.948 -37.388 1.00 94.31 178 GLU A C 1
ATOM 1288 O O . GLU A 1 178 ? 16.963 12.159 -37.741 1.00 94.31 178 GLU A O 1
ATOM 1293 N N . ASN A 1 179 ? 15.330 13.606 -38.273 1.00 95.56 179 ASN A N 1
ATOM 1294 C CA . ASN A 1 179 ? 15.518 13.461 -39.716 1.00 95.56 179 ASN A CA 1
ATOM 1295 C C . ASN A 1 179 ? 16.948 13.832 -40.132 1.00 95.56 179 ASN A C 1
ATOM 1297 O O . ASN A 1 179 ? 17.464 14.896 -39.787 1.00 95.56 179 ASN A O 1
ATOM 1301 N N . GLN A 1 180 ? 17.565 12.964 -40.930 1.00 95.88 180 GLN A N 1
ATOM 1302 C CA . GLN A 1 180 ? 18.940 13.124 -41.395 1.00 95.88 180 GLN A CA 1
ATOM 1303 C C . GLN A 1 180 ? 18.984 13.545 -42.864 1.00 95.88 180 GLN A C 1
ATOM 1305 O O . GLN A 1 180 ? 18.100 13.220 -43.656 1.00 95.88 180 GLN A O 1
ATOM 1310 N N . SER A 1 181 ? 20.050 14.248 -43.243 1.00 93.94 181 SER A N 1
ATOM 1311 C CA . SER A 1 181 ? 20.364 14.535 -44.642 1.00 93.94 181 SER A CA 1
ATOM 1312 C C . SER A 1 181 ? 21.868 14.438 -44.871 1.00 93.94 181 SER A C 1
ATOM 1314 O O . SER A 1 181 ? 22.669 14.734 -43.985 1.00 93.94 181 SER A O 1
ATOM 1316 N N . THR A 1 182 ? 22.253 13.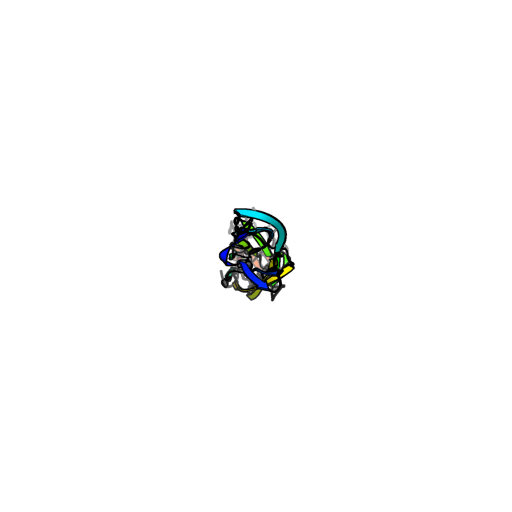992 -46.060 1.00 94.56 182 THR A N 1
ATOM 1317 C CA . THR A 1 182 ? 23.648 13.891 -46.493 1.00 94.56 182 THR A CA 1
ATOM 1318 C C . THR A 1 182 ? 23.722 14.202 -47.984 1.00 94.56 182 THR A C 1
ATOM 1320 O O . THR A 1 182 ? 22.709 14.148 -48.687 1.00 94.56 182 THR A O 1
ATOM 1323 N N . LEU A 1 183 ? 24.902 14.573 -48.476 1.00 93.50 183 LEU A N 1
ATOM 1324 C CA . LEU A 1 183 ? 25.111 14.749 -49.910 1.00 93.50 183 LEU A CA 1
ATOM 1325 C C . LEU A 1 183 ? 25.144 13.378 -50.606 1.00 93.50 183 LEU A C 1
ATOM 1327 O O . LEU A 1 183 ? 25.371 12.331 -49.996 1.00 93.50 183 LEU A O 1
ATOM 1331 N N . VAL A 1 184 ? 24.915 13.374 -51.919 1.00 90.38 184 VAL A N 1
ATOM 1332 C CA . VAL A 1 184 ? 25.102 12.161 -52.722 1.00 90.38 184 VAL A CA 1
ATOM 1333 C C . VAL A 1 184 ? 26.552 11.680 -52.604 1.00 90.38 184 VAL A C 1
ATOM 1335 O O . VAL A 1 184 ? 27.480 12.490 -52.611 1.00 9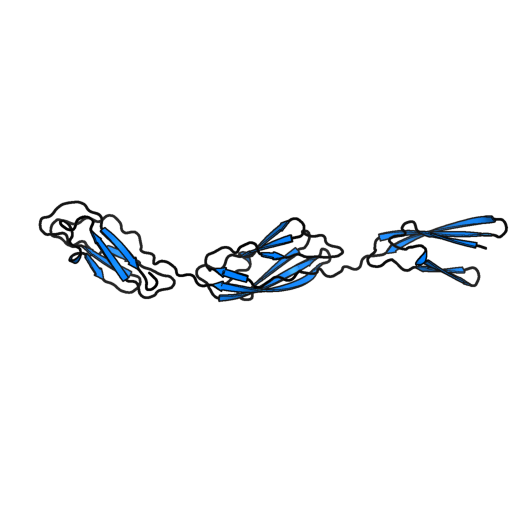0.38 184 VAL A O 1
ATOM 1338 N N . ASN A 1 185 ? 26.752 10.361 -52.527 1.00 88.56 185 ASN A N 1
ATOM 1339 C CA . ASN A 1 185 ? 28.066 9.723 -52.360 1.00 88.56 185 ASN A CA 1
ATOM 1340 C C . ASN A 1 185 ? 28.801 10.067 -51.051 1.00 88.56 185 ASN A C 1
ATOM 1342 O O . ASN A 1 185 ? 30.012 9.860 -50.975 1.00 88.56 185 ASN A O 1
ATOM 1346 N N . THR A 1 186 ? 28.112 10.579 -50.028 1.00 93.56 186 THR A N 1
ATOM 1347 C CA . THR A 1 186 ? 28.719 10.832 -48.715 1.00 93.56 186 THR A CA 1
ATOM 1348 C C . THR A 1 186 ? 28.002 10.074 -47.608 1.00 93.56 186 THR A C 1
ATOM 1350 O O . THR A 1 186 ? 26.780 10.147 -47.478 1.00 93.56 186 THR A O 1
ATOM 1353 N N . THR A 1 187 ? 28.773 9.387 -46.766 1.00 95.19 187 THR A N 1
ATOM 1354 C CA . THR A 1 187 ? 28.290 8.825 -45.500 1.00 95.19 187 THR A CA 1
ATOM 1355 C C . THR A 1 187 ? 27.758 9.937 -44.599 1.00 95.19 187 THR A C 1
ATOM 1357 O O . THR A 1 187 ? 28.292 11.050 -44.597 1.00 95.19 187 THR A O 1
ATOM 1360 N N . THR A 1 188 ? 26.706 9.649 -43.834 1.00 96.06 188 THR A N 1
ATOM 1361 C CA . THR A 1 188 ? 26.212 10.575 -42.809 1.00 96.06 188 THR A CA 1
ATOM 1362 C C . THR A 1 188 ? 27.306 10.879 -41.782 1.00 96.06 188 THR A C 1
ATOM 1364 O O . THR A 1 188 ? 28.200 10.070 -41.532 1.00 96.06 188 THR A O 1
ATOM 1367 N N . SER A 1 189 ? 27.215 12.032 -41.117 1.00 94.31 189 SER A N 1
ATOM 1368 C CA . SER A 1 189 ? 27.906 12.177 -39.830 1.00 94.31 189 SER A CA 1
ATOM 1369 C C . SER A 1 189 ? 27.389 11.133 -38.834 1.00 94.31 189 SER A C 1
ATOM 1371 O O . SER A 1 189 ? 26.315 10.561 -39.037 1.00 94.31 189 SER A O 1
ATOM 1373 N N . ALA A 1 190 ? 28.158 10.870 -37.776 1.00 95.31 190 ALA A N 1
ATOM 1374 C CA . ALA A 1 190 ? 27.730 9.956 -36.724 1.00 95.31 190 ALA A CA 1
ATOM 1375 C C . ALA A 1 190 ? 26.420 10.458 -36.100 1.00 95.31 190 ALA A C 1
ATOM 1377 O O . ALA A 1 190 ? 26.363 11.568 -35.564 1.00 95.31 190 ALA A O 1
ATOM 1378 N N . ILE A 1 191 ? 25.375 9.641 -36.200 1.00 96.62 191 ILE A N 1
ATOM 1379 C CA . ILE A 1 191 ? 24.077 9.892 -35.581 1.00 96.62 191 ILE A CA 1
ATOM 1380 C C . ILE A 1 191 ? 24.154 9.284 -34.189 1.00 96.62 191 ILE A C 1
ATOM 1382 O O . ILE A 1 191 ? 24.345 8.077 -34.062 1.00 96.62 191 ILE A O 1
ATOM 1386 N N . ASN A 1 192 ? 24.051 10.107 -33.153 1.00 95.12 192 ASN A N 1
ATOM 1387 C CA . ASN A 1 192 ? 24.106 9.626 -31.777 1.00 95.12 192 ASN A CA 1
ATOM 1388 C C . ASN A 1 192 ? 22.737 9.090 -31.361 1.00 95.12 192 ASN A C 1
ATOM 1390 O O . ASN A 1 192 ? 21.720 9.737 -31.609 1.00 95.12 192 ASN A O 1
ATOM 1394 N N . LEU A 1 193 ? 22.736 7.940 -30.699 1.00 95.19 193 LEU A N 1
ATOM 1395 C CA . LEU A 1 193 ? 21.560 7.356 -30.069 1.00 95.19 193 LEU A CA 1
ATOM 1396 C C . LEU A 1 193 ? 21.926 6.812 -28.688 1.00 95.19 193 LEU A C 1
ATOM 1398 O O . LEU A 1 193 ? 23.025 6.293 -28.474 1.00 95.19 193 LEU A O 1
ATOM 1402 N N . THR A 1 194 ? 20.974 6.913 -27.772 1.00 95.12 194 THR A N 1
ATOM 1403 C CA . THR A 1 194 ? 21.047 6.295 -26.454 1.00 95.12 194 THR A CA 1
ATOM 1404 C C . THR A 1 194 ? 20.113 5.096 -26.431 1.00 95.12 194 THR A C 1
ATOM 1406 O O . THR A 1 194 ? 18.950 5.235 -26.801 1.00 95.12 194 THR A O 1
ATOM 1409 N N . VAL A 1 195 ? 20.620 3.940 -26.015 1.00 95.62 195 VAL A N 1
ATOM 1410 C CA . VAL A 1 195 ? 19.826 2.738 -25.739 1.00 95.62 195 VAL A CA 1
ATOM 1411 C C . VAL A 1 195 ? 19.965 2.375 -24.271 1.00 95.62 195 VAL A C 1
ATOM 1413 O O . VAL A 1 195 ? 21.066 2.428 -23.732 1.00 95.62 195 VAL A O 1
ATOM 1416 N N . THR A 1 196 ? 18.869 2.040 -23.612 1.00 94.56 196 THR A N 1
ATOM 1417 C CA . THR A 1 196 ? 18.868 1.648 -22.200 1.00 94.56 196 THR A CA 1
ATOM 1418 C C . THR A 1 196 ? 17.823 0.587 -21.975 1.00 94.56 196 THR A C 1
ATOM 1420 O O . THR A 1 196 ? 16.783 0.608 -22.622 1.00 94.56 196 THR A O 1
ATOM 1423 N N . ASP A 1 197 ? 18.083 -0.276 -21.018 1.00 93.69 197 ASP A N 1
ATOM 1424 C CA . ASP A 1 197 ? 17.157 -1.278 -20.533 1.00 93.69 197 ASP A CA 1
ATOM 1425 C C . ASP A 1 197 ? 17.399 -1.395 -19.029 1.00 93.69 197 ASP A C 1
ATOM 1427 O O . ASP A 1 197 ? 18.516 -1.142 -18.561 1.00 93.69 197 ASP A O 1
ATOM 1431 N N . VAL A 1 198 ? 16.327 -1.606 -18.281 1.00 91.94 198 VAL A N 1
ATOM 1432 C CA . VAL A 1 198 ? 16.361 -1.645 -16.818 1.00 91.94 198 VAL A CA 1
ATOM 1433 C C . VAL A 1 198 ? 16.937 -2.978 -16.340 1.00 91.94 198 VAL A C 1
ATOM 1435 O O . VAL A 1 198 ? 17.692 -2.991 -15.366 1.00 91.94 198 VAL A O 1
ATOM 1438 N N . ASP A 1 199 ? 16.659 -4.053 -17.078 1.00 89.00 199 ASP A N 1
ATOM 1439 C CA . ASP A 1 199 ? 16.969 -5.434 -16.713 1.00 89.00 199 ASP A CA 1
ATOM 1440 C C . ASP A 1 199 ? 18.221 -5.957 -17.417 1.00 89.00 199 ASP A C 1
ATOM 1442 O O . ASP A 1 199 ? 18.920 -6.840 -16.905 1.00 89.00 199 ASP A O 1
ATOM 1446 N N . ALA A 1 200 ? 18.511 -5.434 -18.612 1.00 84.25 200 ALA A N 1
ATOM 1447 C CA . ALA A 1 200 ? 19.574 -5.933 -19.472 1.00 84.25 200 ALA A CA 1
ATOM 1448 C C . ALA A 1 200 ? 20.732 -4.941 -19.661 1.00 84.25 200 ALA A C 1
ATOM 1450 O O . ALA A 1 200 ? 20.587 -3.830 -20.170 1.00 84.25 200 ALA A O 1
ATOM 1451 N N . ASP A 1 201 ? 21.947 -5.417 -19.385 1.00 77.88 201 ASP A N 1
ATOM 1452 C CA . ASP A 1 201 ? 23.177 -4.674 -19.690 1.00 77.88 201 ASP A CA 1
ATOM 1453 C C . ASP A 1 201 ? 23.598 -4.795 -21.172 1.00 77.88 201 ASP A C 1
ATOM 1455 O O . ASP A 1 201 ? 24.273 -3.911 -21.718 1.00 77.88 201 ASP A O 1
ATOM 1459 N N . ASP A 1 202 ? 23.207 -5.889 -21.838 1.00 86.62 202 ASP A N 1
ATOM 1460 C CA . ASP A 1 202 ? 23.609 -6.219 -23.207 1.00 86.62 202 ASP A CA 1
ATOM 1461 C C . ASP A 1 202 ? 22.443 -6.065 -24.193 1.00 86.62 202 ASP A C 1
ATOM 1463 O O . ASP A 1 202 ? 21.558 -6.912 -24.290 1.00 86.62 202 ASP A O 1
ATOM 1467 N N . LEU A 1 203 ? 22.500 -4.992 -24.988 1.00 92.69 203 LEU A N 1
ATOM 1468 C CA . LEU A 1 203 ? 21.496 -4.659 -26.000 1.00 92.69 203 LEU A CA 1
ATOM 1469 C C . LEU A 1 203 ? 22.017 -4.845 -27.422 1.00 92.69 203 LEU A C 1
ATOM 1471 O O . LEU A 1 203 ? 23.134 -4.433 -27.764 1.00 92.69 203 LEU A O 1
ATOM 1475 N N . THR A 1 204 ? 21.166 -5.414 -28.275 1.00 92.38 204 THR A N 1
ATOM 1476 C CA . THR A 1 204 ? 21.442 -5.633 -29.698 1.00 92.38 204 THR A CA 1
ATOM 1477 C C . THR A 1 204 ? 20.663 -4.637 -30.545 1.00 92.38 204 THR A C 1
ATOM 1479 O O . THR A 1 204 ? 19.479 -4.412 -30.323 1.00 92.38 204 THR A O 1
ATOM 1482 N N . LEU A 1 205 ? 21.326 -4.043 -31.543 1.00 94.25 205 LEU A N 1
ATOM 1483 C CA . LEU A 1 205 ? 20.688 -3.141 -32.498 1.00 94.25 205 LEU A CA 1
ATOM 1484 C C . LEU A 1 205 ? 20.622 -3.772 -33.883 1.00 94.25 205 LEU A C 1
ATOM 1486 O O . LEU A 1 205 ? 21.615 -4.291 -34.397 1.00 94.25 205 LEU A O 1
ATOM 1490 N N . THR A 1 206 ? 19.462 -3.648 -34.514 1.00 94.94 206 THR A N 1
ATOM 1491 C CA . THR A 1 206 ? 19.249 -3.992 -35.921 1.00 94.94 206 THR A CA 1
ATOM 1492 C C . THR A 1 206 ? 18.628 -2.813 -36.661 1.00 94.94 206 THR A C 1
ATOM 1494 O O . THR A 1 206 ? 18.021 -1.927 -36.056 1.00 94.94 206 THR A O 1
ATOM 1497 N N . ALA A 1 207 ? 18.817 -2.765 -37.979 1.00 96.62 207 ALA A N 1
ATOM 1498 C CA . ALA A 1 207 ? 18.258 -1.718 -38.820 1.00 96.62 207 ALA A CA 1
ATOM 1499 C C . ALA A 1 207 ? 17.629 -2.288 -40.087 1.00 96.62 207 ALA A C 1
ATOM 1501 O O . ALA A 1 207 ? 18.133 -3.245 -40.674 1.00 96.62 207 ALA A O 1
ATOM 1502 N N . PHE A 1 208 ? 16.570 -1.627 -40.541 1.00 96.62 208 PHE A N 1
ATOM 1503 C CA . PHE A 1 208 ? 15.889 -1.906 -41.796 1.00 96.62 208 PHE A CA 1
ATOM 1504 C C . PHE A 1 208 ? 15.824 -0.638 -42.639 1.00 96.62 208 PHE A C 1
ATOM 1506 O O . PHE A 1 208 ? 15.551 0.445 -42.121 1.00 96.62 208 PHE A O 1
ATOM 1513 N N . SER A 1 209 ? 16.050 -0.787 -43.943 1.00 97.75 209 SER A N 1
ATOM 1514 C CA . SER A 1 209 ? 15.826 0.270 -44.926 1.00 97.75 209 SER A CA 1
ATOM 1515 C C . SER A 1 209 ? 14.525 0.009 -45.670 1.00 97.75 209 SER A C 1
ATOM 1517 O O . SER A 1 209 ? 14.293 -1.109 -46.130 1.00 97.75 209 SER A O 1
ATOM 1519 N N . SER A 1 210 ? 13.685 1.036 -45.819 1.00 98.12 210 SER A N 1
ATOM 1520 C CA . SER A 1 210 ? 12.486 0.939 -46.660 1.00 98.12 210 SER A CA 1
ATOM 1521 C C . SER A 1 210 ? 12.800 0.889 -48.157 1.00 98.12 210 SER A C 1
ATOM 1523 O O . SER A 1 210 ? 11.923 0.541 -48.941 1.00 98.12 210 SER A O 1
ATOM 1525 N N . ASP A 1 211 ? 14.016 1.277 -48.554 1.00 97.69 211 ASP A N 1
ATOM 1526 C CA . ASP A 1 211 ? 14.484 1.253 -49.939 1.00 97.69 211 ASP A CA 1
ATOM 1527 C C . ASP A 1 211 ? 15.975 0.881 -49.974 1.00 97.69 211 ASP A C 1
ATOM 1529 O O . ASP A 1 211 ? 16.866 1.699 -49.711 1.00 97.69 211 ASP A O 1
ATOM 1533 N N . THR A 1 212 ? 16.243 -0.390 -50.275 1.00 96.44 212 THR A N 1
ATOM 1534 C CA . THR A 1 212 ? 17.602 -0.936 -50.327 1.00 96.44 212 THR A CA 1
ATOM 1535 C C . THR A 1 212 ? 18.387 -0.513 -51.564 1.00 96.44 212 THR A C 1
ATOM 1537 O O . THR A 1 212 ? 19.610 -0.642 -51.559 1.00 96.44 212 THR A O 1
ATOM 1540 N N . ASP A 1 213 ? 17.727 0.026 -52.594 1.00 95.56 213 ASP A N 1
ATOM 1541 C CA . ASP A 1 213 ? 18.422 0.583 -53.757 1.00 95.56 213 ASP A CA 1
ATOM 1542 C C . ASP A 1 213 ? 19.076 1.925 -53.389 1.00 95.56 213 ASP A C 1
ATOM 1544 O O . ASP A 1 213 ? 20.183 2.223 -53.850 1.00 95.56 213 ASP A O 1
ATOM 1548 N N . ILE A 1 214 ? 18.449 2.711 -52.500 1.00 95.75 214 ILE A N 1
ATOM 1549 C CA . ILE A 1 214 ? 19.025 3.962 -51.976 1.00 95.75 214 ILE A CA 1
ATOM 1550 C C . ILE A 1 214 ? 20.016 3.697 -50.835 1.00 95.75 214 ILE A C 1
ATOM 1552 O O . ILE A 1 214 ? 21.101 4.280 -50.833 1.00 95.75 214 ILE A O 1
ATOM 1556 N N . VAL A 1 215 ? 19.674 2.844 -49.865 1.00 96.88 215 VAL A N 1
ATOM 1557 C CA . VAL A 1 215 ? 20.564 2.454 -48.755 1.00 96.88 215 VAL A CA 1
ATOM 1558 C C . VAL A 1 215 ? 20.463 0.949 -48.533 1.00 96.88 215 VAL A C 1
ATOM 1560 O O . VAL A 1 215 ? 19.499 0.471 -47.935 1.00 96.88 215 VAL A O 1
ATOM 1563 N N . ALA A 1 216 ? 21.482 0.212 -48.971 1.00 95.81 216 ALA A N 1
ATOM 1564 C CA . ALA A 1 216 ? 21.618 -1.212 -48.677 1.00 95.81 216 ALA A CA 1
ATOM 1565 C C . ALA A 1 216 ? 21.836 -1.456 -47.169 1.00 95.81 216 ALA A C 1
ATOM 1567 O O . ALA A 1 216 ? 22.440 -0.629 -46.482 1.00 95.81 216 ALA A O 1
ATOM 1568 N N . ILE A 1 217 ? 21.357 -2.590 -46.646 1.00 94.25 217 ILE A N 1
ATOM 1569 C CA . ILE A 1 217 ? 21.389 -2.891 -45.201 1.00 94.25 217 ILE A CA 1
ATOM 1570 C C . ILE A 1 217 ? 22.834 -2.982 -44.691 1.00 94.25 217 ILE A C 1
ATOM 1572 O O . ILE A 1 217 ? 23.140 -2.478 -43.616 1.00 94.25 217 ILE A O 1
ATOM 1576 N N . GLU A 1 218 ? 23.745 -3.552 -45.479 1.00 95.19 218 GLU A N 1
ATOM 1577 C CA . GLU A 1 218 ? 25.172 -3.658 -45.157 1.00 95.19 218 GLU A CA 1
ATOM 1578 C C . GLU A 1 218 ? 25.893 -2.303 -45.057 1.00 95.19 218 GLU A C 1
ATOM 1580 O O . GLU A 1 218 ? 26.980 -2.226 -44.484 1.00 95.19 218 GLU A O 1
ATOM 1585 N N . ASN A 1 219 ? 25.288 -1.233 -45.582 1.00 95.56 219 ASN A N 1
ATOM 1586 C CA . ASN A 1 219 ? 25.808 0.130 -45.480 1.00 95.56 219 ASN A CA 1
ATOM 1587 C C . ASN A 1 219 ? 25.279 0.881 -44.249 1.00 95.56 219 ASN A C 1
ATOM 1589 O O . ASN A 1 219 ? 25.549 2.079 -44.096 1.00 95.56 219 ASN A O 1
ATOM 1593 N N . ILE A 1 220 ? 24.518 0.193 -43.396 1.00 97.06 220 ILE A N 1
ATOM 1594 C CA . ILE A 1 220 ? 24.075 0.674 -42.097 1.00 97.06 220 ILE A CA 1
ATOM 1595 C C . ILE A 1 220 ? 24.951 0.015 -41.038 1.00 97.06 220 ILE A C 1
ATOM 1597 O O . ILE A 1 220 ? 24.965 -1.206 -40.895 1.00 97.06 220 ILE A O 1
ATOM 1601 N N . SER A 1 221 ? 25.686 0.821 -40.280 1.00 96.25 221 SER A N 1
ATOM 1602 C CA . SER A 1 221 ? 26.566 0.313 -39.234 1.00 96.25 221 SER A CA 1
ATOM 1603 C C . SER A 1 221 ? 26.323 1.011 -37.906 1.00 96.25 221 SER A C 1
ATOM 1605 O O . SER A 1 221 ? 26.135 2.228 -37.836 1.00 96.25 221 SER A O 1
ATOM 1607 N N . PHE A 1 222 ? 26.356 0.205 -36.848 1.00 96.06 222 PHE A N 1
ATOM 1608 C CA . PHE A 1 222 ? 26.328 0.660 -35.469 1.00 96.06 222 PHE A CA 1
ATOM 1609 C C . PHE A 1 222 ? 27.728 0.571 -34.864 1.00 96.06 222 PHE A C 1
ATOM 1611 O O . PHE A 1 222 ? 28.483 -0.362 -35.142 1.00 96.06 222 PHE A O 1
ATOM 1618 N N . SER A 1 223 ? 28.076 1.525 -34.010 1.00 94.06 223 SER A N 1
ATOM 1619 C CA . SER A 1 223 ? 29.274 1.456 -33.174 1.00 94.06 223 SER A CA 1
ATOM 1620 C C . SER A 1 223 ? 29.004 2.042 -31.786 1.00 94.06 223 SER A C 1
ATOM 1622 O O . SER A 1 223 ? 27.898 2.501 -31.503 1.00 94.06 223 SER A O 1
ATOM 1624 N N . GLY A 1 224 ? 30.000 2.010 -30.903 1.00 88.88 224 GLY A N 1
ATOM 1625 C CA . GLY A 1 224 ? 29.881 2.512 -29.533 1.00 88.88 224 GLY A CA 1
ATOM 1626 C C . GLY A 1 224 ? 29.672 1.420 -28.483 1.00 88.88 224 GLY A C 1
ATOM 1627 O O . GLY A 1 224 ? 29.444 0.259 -28.813 1.00 88.88 224 GLY A O 1
ATOM 1628 N N . THR A 1 225 ? 29.846 1.843 -27.231 1.00 80.56 225 THR A N 1
ATOM 1629 C CA . THR A 1 225 ? 29.704 1.186 -25.917 1.00 80.56 225 THR A CA 1
ATOM 1630 C C . THR A 1 225 ? 28.316 1.165 -25.282 1.00 80.56 225 THR A C 1
ATOM 1632 O O . THR A 1 225 ? 27.727 2.240 -25.249 1.00 80.56 225 THR A O 1
ATOM 1635 N N . THR A 1 226 ? 27.843 0.067 -24.678 1.00 83.44 226 THR A N 1
ATOM 1636 C CA . THR A 1 226 ? 26.788 0.111 -23.636 1.00 83.44 226 THR A CA 1
ATOM 1637 C C . THR A 1 226 ? 25.556 0.944 -24.037 1.00 83.44 226 THR A C 1
ATOM 1639 O O . THR A 1 226 ? 24.883 0.591 -25.007 1.00 83.44 226 THR A O 1
ATOM 1642 N N . ALA A 1 227 ? 25.294 2.062 -23.355 1.00 91.56 227 ALA A N 1
ATOM 1643 C CA . ALA A 1 227 ? 24.142 2.912 -23.612 1.00 91.56 227 ALA A CA 1
ATOM 1644 C C . ALA A 1 227 ? 24.350 3.916 -24.755 1.00 91.56 227 ALA A C 1
ATOM 1646 O O . ALA A 1 227 ? 23.392 4.310 -25.408 1.00 91.56 227 ALA A O 1
ATOM 1647 N N . ASN A 1 228 ? 25.589 4.341 -25.024 1.00 93.81 228 ASN A N 1
ATOM 1648 C CA . ASN A 1 228 ? 25.872 5.367 -26.031 1.00 93.81 228 ASN A C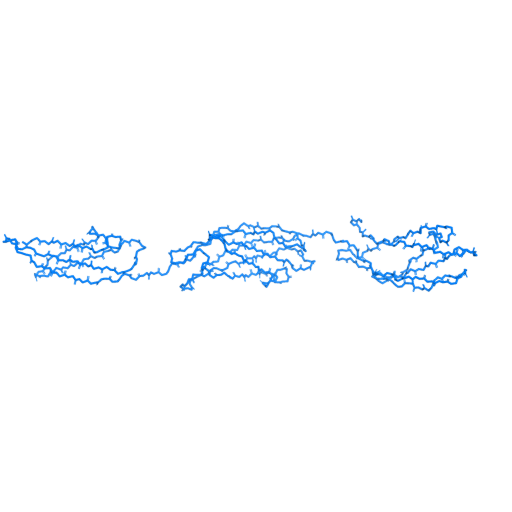A 1
ATOM 1649 C C . ASN A 1 228 ? 26.335 4.714 -27.332 1.00 93.81 228 ASN A C 1
ATOM 1651 O O . ASN A 1 228 ? 27.474 4.244 -27.449 1.00 93.81 228 ASN A O 1
ATOM 1655 N N . ARG A 1 229 ? 25.457 4.723 -28.333 1.00 94.38 229 ARG A N 1
ATOM 1656 C CA . ARG A 1 229 ? 25.709 4.137 -29.648 1.00 94.38 229 ARG A CA 1
ATOM 1657 C C . ARG A 1 229 ? 25.739 5.217 -30.720 1.00 94.38 229 ARG A C 1
ATOM 1659 O O . ARG A 1 229 ? 25.215 6.320 -30.561 1.00 94.38 229 ARG A O 1
ATOM 1666 N N . THR A 1 230 ? 26.376 4.891 -31.832 1.00 95.69 230 THR A N 1
ATOM 1667 C CA . THR A 1 230 ? 26.346 5.720 -33.032 1.00 95.69 230 THR A CA 1
ATOM 1668 C C . THR A 1 230 ? 25.904 4.897 -34.224 1.00 95.69 230 THR A C 1
ATOM 1670 O O . THR A 1 230 ? 26.269 3.731 -34.357 1.00 95.69 230 THR A O 1
ATOM 1673 N N . LEU A 1 231 ? 25.110 5.524 -35.081 1.00 97.12 231 LEU A N 1
ATOM 1674 C CA . LEU A 1 231 ? 24.628 4.992 -36.344 1.00 97.12 231 LEU A CA 1
ATOM 1675 C C . LEU A 1 231 ? 25.289 5.779 -37.478 1.00 97.12 231 LEU A C 1
ATOM 1677 O O . LEU A 1 231 ? 25.268 7.014 -37.492 1.00 97.12 231 LEU A O 1
ATOM 1681 N N . THR A 1 232 ? 25.868 5.068 -38.438 1.00 96.50 232 THR A N 1
ATOM 1682 C CA . THR A 1 232 ? 26.366 5.652 -39.687 1.00 96.50 232 THR A CA 1
ATOM 1683 C C . THR A 1 232 ? 25.722 4.970 -40.879 1.00 96.50 232 THR A C 1
ATOM 1685 O O . THR A 1 232 ? 25.617 3.745 -40.922 1.00 96.50 232 THR A O 1
ATOM 1688 N N . ILE A 1 233 ? 25.287 5.779 -41.845 1.00 96.50 233 ILE A N 1
ATOM 1689 C CA . ILE A 1 233 ? 24.576 5.318 -43.036 1.00 96.50 233 ILE A CA 1
ATOM 1690 C C . ILE A 1 233 ? 25.321 5.816 -44.271 1.00 96.50 233 ILE A C 1
ATOM 1692 O O . ILE A 1 233 ? 25.596 7.013 -44.400 1.00 96.50 233 ILE A O 1
ATOM 1696 N N . THR A 1 234 ? 25.624 4.910 -45.199 1.00 94.75 234 THR A N 1
ATOM 1697 C CA . THR A 1 234 ? 26.235 5.256 -46.491 1.00 94.75 234 THR A CA 1
ATOM 1698 C C . THR A 1 234 ? 25.257 4.974 -47.637 1.00 94.75 234 THR A C 1
ATOM 1700 O O . THR A 1 234 ? 24.993 3.809 -47.929 1.00 94.75 234 THR A O 1
ATOM 1703 N N . PRO A 1 235 ? 24.707 6.006 -48.306 1.00 94.81 235 PRO A N 1
ATOM 1704 C CA . PRO A 1 235 ? 23.855 5.803 -49.475 1.00 94.81 235 PRO A CA 1
ATOM 1705 C C . PRO A 1 235 ? 24.587 5.111 -50.627 1.00 94.81 235 PRO A C 1
ATOM 1707 O O . PRO A 1 235 ? 25.793 5.297 -50.818 1.00 94.81 235 PRO A O 1
ATOM 1710 N N . SER A 1 236 ? 23.839 4.364 -51.434 1.00 93.94 236 SER A N 1
ATOM 1711 C CA . SER A 1 236 ? 24.305 3.788 -52.692 1.00 93.94 236 SER A CA 1
ATOM 1712 C C . SER A 1 236 ? 24.842 4.871 -53.630 1.00 93.94 236 SER A C 1
ATOM 1714 O O . SER A 1 236 ? 24.348 6.002 -53.690 1.00 93.94 236 SER A O 1
ATOM 1716 N N . THR A 1 237 ? 25.876 4.529 -54.396 1.00 92.56 237 THR A N 1
ATOM 1717 C CA . THR A 1 237 ? 26.579 5.510 -55.223 1.00 92.56 237 THR A CA 1
ATOM 1718 C C . THR A 1 237 ? 25.684 6.088 -56.314 1.00 92.56 237 THR A C 1
ATOM 1720 O O . THR A 1 237 ? 25.064 5.348 -57.073 1.00 92.56 237 THR A O 1
ATOM 1723 N N . SER A 1 238 ? 25.707 7.411 -56.463 1.00 92.06 238 SER A N 1
ATOM 1724 C CA . SER A 1 238 ? 24.960 8.185 -57.461 1.00 92.06 238 SER A CA 1
ATOM 1725 C C . SER A 1 238 ? 23.436 8.043 -57.372 1.00 92.06 238 SER A C 1
ATOM 1727 O O . SER A 1 238 ? 22.741 8.379 -58.330 1.00 92.06 238 SER A O 1
ATOM 1729 N N . VAL A 1 239 ? 22.914 7.593 -56.228 1.00 93.38 239 VAL A N 1
ATOM 1730 C CA . VAL A 1 239 ? 21.475 7.523 -55.958 1.00 93.38 239 VAL A CA 1
ATOM 1731 C C . VAL A 1 239 ? 21.040 8.740 -55.138 1.00 93.38 239 VAL A C 1
ATOM 1733 O O . VAL A 1 239 ? 21.734 9.171 -54.218 1.00 93.38 239 VAL A O 1
ATOM 1736 N N . ILE A 1 240 ? 19.887 9.311 -55.488 1.00 93.38 240 ILE A N 1
ATOM 1737 C CA . ILE A 1 240 ? 19.215 10.376 -54.736 1.00 93.38 240 ILE A CA 1
ATOM 1738 C C . ILE A 1 240 ? 17.812 9.908 -54.365 1.00 93.38 240 ILE A C 1
ATOM 1740 O O . ILE A 1 240 ? 17.172 9.201 -55.141 1.00 93.38 240 ILE A O 1
ATOM 1744 N N . GLY A 1 241 ? 17.310 10.329 -53.210 1.00 93.75 241 GLY A N 1
ATOM 1745 C CA . GLY A 1 241 ? 15.955 9.996 -52.795 1.00 93.75 241 GLY A CA 1
ATOM 1746 C C . GLY A 1 241 ? 15.718 10.237 -51.313 1.00 93.75 241 GLY A C 1
ATOM 1747 O O . GLY A 1 241 ? 16.556 10.810 -50.618 1.00 93.75 241 GLY A O 1
ATOM 1748 N N . SER A 1 242 ? 14.550 9.805 -50.850 1.00 95.25 242 SER A N 1
ATOM 1749 C CA . SER A 1 242 ? 14.136 9.835 -49.450 1.00 95.25 242 SER A CA 1
ATOM 1750 C C . SER A 1 242 ? 13.594 8.457 -49.088 1.00 95.25 242 SER A C 1
ATOM 1752 O O . SER A 1 242 ? 12.924 7.829 -49.905 1.00 95.25 242 SER A O 1
ATOM 1754 N N . LEU A 1 243 ? 13.912 7.988 -47.887 1.00 97.19 243 LEU A N 1
ATOM 1755 C CA . LEU A 1 243 ? 13.528 6.681 -47.363 1.00 97.19 243 LEU A CA 1
ATOM 1756 C C . LEU A 1 243 ? 13.418 6.760 -45.838 1.00 97.19 243 LEU A C 1
ATOM 1758 O O . LEU A 1 243 ? 13.900 7.720 -45.232 1.00 97.19 243 LEU A O 1
ATOM 1762 N N . SER A 1 244 ? 12.829 5.740 -45.221 1.00 97.31 244 SER A N 1
ATOM 1763 C CA . SER A 1 244 ? 12.840 5.561 -43.769 1.00 97.31 244 SER A CA 1
ATOM 1764 C C . SER A 1 244 ? 13.816 4.460 -43.364 1.00 97.31 244 SER A C 1
ATOM 1766 O O . SER A 1 244 ? 13.791 3.367 -43.934 1.00 97.31 244 SER A O 1
ATOM 1768 N N . ILE A 1 245 ? 14.637 4.744 -42.352 1.00 97.25 245 ILE A N 1
ATOM 1769 C CA . ILE A 1 245 ? 15.413 3.735 -41.633 1.00 97.25 245 ILE A CA 1
ATOM 1770 C C . ILE A 1 245 ? 14.690 3.433 -40.325 1.00 97.25 245 ILE A C 1
ATOM 1772 O O . ILE A 1 245 ? 14.429 4.345 -39.541 1.00 97.25 245 ILE A O 1
ATOM 1776 N N . THR A 1 246 ? 14.386 2.163 -40.084 1.00 96.69 246 THR A N 1
ATOM 1777 C CA . THR A 1 246 ? 13.845 1.689 -38.807 1.00 96.69 246 THR A CA 1
ATOM 1778 C C . THR A 1 246 ? 14.968 1.042 -38.018 1.00 96.69 246 THR A C 1
ATOM 1780 O O . THR A 1 246 ? 15.597 0.114 -38.516 1.00 96.69 246 THR A O 1
ATOM 1783 N N . VAL A 1 247 ? 15.212 1.520 -36.800 1.00 96.62 247 VAL A N 1
ATOM 1784 C CA . VAL A 1 247 ? 16.158 0.915 -35.856 1.00 96.62 247 VAL A CA 1
ATOM 1785 C C . VAL A 1 247 ? 15.359 0.184 -34.787 1.00 96.62 247 VAL A C 1
ATOM 1787 O O . VAL A 1 247 ? 14.419 0.754 -34.236 1.00 96.62 247 VAL A O 1
ATOM 1790 N N . ILE A 1 248 ? 15.729 -1.062 -34.510 1.00 94.81 248 ILE A N 1
ATOM 1791 C CA . ILE A 1 248 ? 15.150 -1.879 -33.443 1.00 94.81 248 ILE A CA 1
ATOM 1792 C C . ILE A 1 248 ? 16.257 -2.173 -32.439 1.00 94.81 248 ILE A C 1
ATOM 1794 O O . ILE A 1 248 ? 17.357 -2.570 -32.831 1.00 94.81 248 ILE A O 1
ATOM 1798 N N . VAL A 1 249 ? 15.952 -1.968 -31.162 1.00 95.00 249 VAL A N 1
ATOM 1799 C CA . VAL A 1 249 ? 16.761 -2.437 -30.040 1.00 95.00 249 VAL A CA 1
ATOM 1800 C C . VAL A 1 249 ? 16.046 -3.631 -29.413 1.00 95.00 249 VAL A C 1
ATOM 1802 O O . VAL A 1 249 ? 14.827 -3.594 -29.267 1.00 95.00 249 VAL A O 1
ATOM 1805 N N . SER A 1 250 ? 16.791 -4.690 -29.123 1.00 92.88 250 SER A N 1
ATOM 1806 C CA . SER A 1 250 ? 16.297 -5.902 -28.467 1.00 92.88 250 SER A CA 1
ATOM 1807 C C . SER A 1 250 ? 17.251 -6.301 -27.349 1.00 92.88 250 SER A C 1
ATOM 1809 O O . SER A 1 250 ? 18.466 -6.067 -27.451 1.00 92.88 250 SER A O 1
ATOM 1811 N N . ASP A 1 251 ? 16.708 -6.917 -26.313 1.00 91.38 251 ASP A N 1
ATOM 1812 C CA . ASP A 1 251 ? 17.461 -7.451 -25.187 1.00 91.38 251 ASP A CA 1
ATOM 1813 C C . ASP A 1 251 ? 17.592 -8.985 -25.335 1.00 91.38 251 ASP A C 1
ATOM 1815 O O . ASP A 1 251 ? 17.539 -9.529 -26.445 1.00 91.38 251 ASP A O 1
ATOM 1819 N N . SER A 1 252 ? 17.853 -9.696 -24.236 1.00 83.94 252 SER A N 1
ATOM 1820 C CA . SER A 1 252 ? 17.926 -11.163 -24.249 1.00 83.94 252 SER A CA 1
ATOM 1821 C C . SER A 1 252 ? 16.570 -11.852 -24.060 1.00 83.94 252 SER A C 1
ATOM 1823 O O . SER A 1 252 ? 16.464 -13.051 -24.345 1.00 83.94 252 SER A O 1
ATOM 1825 N N . SER A 1 253 ? 15.557 -11.123 -23.585 1.00 78.50 253 SER A N 1
ATOM 1826 C CA . SER A 1 253 ? 14.212 -11.634 -23.332 1.00 78.50 253 SER A CA 1
ATOM 1827 C C . SER A 1 253 ? 13.291 -11.538 -24.559 1.00 78.50 253 SER A C 1
ATOM 1829 O O . SER A 1 253 ? 12.379 -12.366 -24.676 1.00 78.50 253 SER A O 1
ATOM 1831 N N . GLY A 1 254 ? 13.583 -10.658 -25.528 1.00 60.94 254 GLY A N 1
ATOM 1832 C CA . GLY A 1 254 ? 12.945 -10.638 -26.853 1.00 60.94 254 GLY A CA 1
ATOM 1833 C C . GLY A 1 254 ? 12.897 -9.267 -27.507 1.00 60.94 254 GLY A C 1
ATOM 1834 O O . GLY A 1 254 ? 11.905 -9.049 -28.241 1.00 60.94 254 GLY A O 1
#

pLDDT: mean 94.68, std 4.03, range [60.94, 98.62]

Radius of gyration: 39.36 Å; Cα contacts (8 Å, |Δi|>4): 538; chains: 1; bounding box: 82×27×119 Å

Solvent-accessible surface area (backbone atoms only — not comparable to full-atom values): 14816 Å² total; per-residue (Å²): 109,52,78,48,71,48,50,78,38,53,76,44,35,32,61,87,39,50,46,76,50,77,57,95,97,39,79,49,78,47,78,47,68,35,86,98,46,57,48,77,40,40,44,37,44,35,41,27,47,92,84,75,51,74,51,70,54,71,48,78,47,76,42,75,75,76,85,67,65,40,43,74,49,85,54,75,67,46,77,44,56,37,74,40,71,50,72,75,48,65,41,41,52,48,43,92,88,39,62,46,69,70,47,47,77,49,74,45,45,77,35,52,77,45,34,38,62,88,42,50,46,74,51,65,57,96,34,36,36,34,37,34,41,38,46,30,77,89,35,58,48,77,37,42,40,36,44,37,37,28,39,90,80,69,38,66,31,75,51,65,30,48,39,36,32,38,78,69,93,67,76,56,45,70,53,87,77,75,93,82,84,63,61,74,67,37,61,41,70,79,41,73,40,44,42,51,44,91,83,47,85,64,74,47,79,49,72,46,52,74,42,51,78,48,30,39,63,90,38,51,45,77,48,75,56,84,42,52,33,31,41,35,45,36,50,30,78,87,44,84,87,86,77,55,74,49,76,47,67,35,49,90,90,104

Secondary structure (DSSP, 8-state):
-EEEEEES-TTTS-GGGEEEEEETTEEEEEE-PPTT--EEEEEEEEEE-TTS-EEEEEEEEEE---PPPPEEPPPPPEEEETTSPPP-EEEEEE-SSS-GGGSEEEEEES-TTTS-GGG-EEEEETTEEEEE--PPTT--EEEEEEEEEE-TT--EEEEEEEEEEEP-PPPPEE---------TT-PPPPEEEEEE-SS-S--EEEEEES-TTTS-GGGEEEEEETTEEEEEE-PPTT------EEEEEE-S--